Protein AF-A0A6I4T1X9-F1 (afdb_monomer_lite)

Organism: NCBI:txid1737568

Foldseek 3Di:
DPPDFAFAADDDDDPPPDQPDPDVQKKKKKKFWAFDPPDDPVLLVVLVVVQVPDPQFPDKTQTPDPGGIITIGIGNDPVRVVVVVCVSCVVPPRGTPDIDMDIDPHTPPDPDRFDWDWFDDDPGTDTDTPVQWFKWFDDPQWIWTDGPNDIGIGRHAVVVVCVSCVSPQWADQDNGMIGRLVQFPDWDDDPNWIWTQGPVRDIDTGDPVRPVVSVVSNVSVDDPPPPPPPDD

Secondary structure (DSSP, 8-state):
-----EE-PPSS-----------TT-EEEEEEEEE-TTS-HHHHHHHHHHHHT-TTEEEEEEEESS-SEEEEEEESSHHHHHHHHHHHHTTSTTTEEEEEEEEESS--S--S---EEEEEETTEEEEEEGGGEEEEEEETTEEEEEETTEEEEEES-HHHHHHHHGGGTEEEEETTEEEEGGGEEEEEEETTEEEEEETTS-EEEEPGGGHHHHHHHHHHH----TTS-S--

Structure (mmCIF, N/CA/C/O backbone):
data_AF-A0A6I4T1X9-F1
#
_entry.id   AF-A0A6I4T1X9-F1
#
loop_
_atom_site.group_PDB
_atom_site.id
_atom_site.type_symbol
_atom_site.label_atom_id
_atom_site.label_alt_id
_atom_site.label_comp_id
_atom_site.label_asym_id
_atom_site.label_entity_id
_atom_site.label_seq_id
_atom_site.pdbx_PDB_ins_code
_atom_site.Cartn_x
_atom_site.Cartn_y
_atom_site.Cartn_z
_atom_site.occupancy
_atom_site.B_iso_or_equiv
_atom_site.auth_seq_id
_atom_site.auth_comp_id
_atom_site.auth_asym_id
_atom_site.auth_atom_id
_atom_site.pdbx_PDB_model_num
ATOM 1 N N . MET A 1 1 ? -17.033 -17.805 4.301 1.00 27.56 1 MET A N 1
ATOM 2 C CA . MET A 1 1 ? -17.257 -16.356 4.126 1.00 27.56 1 MET A CA 1
ATOM 3 C C . MET A 1 1 ? -16.023 -15.672 4.671 1.00 27.56 1 MET A C 1
ATOM 5 O O . MET A 1 1 ? -15.672 -15.948 5.806 1.00 27.56 1 MET A O 1
ATOM 9 N N . LYS A 1 2 ? -15.272 -14.958 3.827 1.00 24.84 2 LYS A N 1
ATOM 10 C CA . LYS A 1 2 ? -14.092 -14.203 4.259 1.00 24.84 2 LYS A CA 1
ATOM 11 C C . LYS A 1 2 ? -14.610 -12.836 4.688 1.00 24.84 2 LYS A C 1
ATOM 13 O O . LYS A 1 2 ? -14.995 -12.061 3.818 1.00 24.84 2 LYS A O 1
ATOM 18 N N . ASP A 1 3 ? -14.704 -12.595 5.988 1.00 24.67 3 ASP A N 1
ATOM 19 C CA . ASP A 1 3 ? -15.132 -11.297 6.500 1.00 24.67 3 ASP A CA 1
ATOM 20 C C . ASP A 1 3 ? -14.017 -10.282 6.236 1.00 24.67 3 ASP A C 1
ATOM 22 O O . ASP A 1 3 ? -12.915 -10.363 6.776 1.00 24.67 3 ASP A O 1
ATOM 26 N N . THR A 1 4 ? -14.279 -9.372 5.301 1.00 24.22 4 THR A N 1
ATOM 27 C CA . THR A 1 4 ? -13.371 -8.295 4.910 1.00 24.22 4 THR A CA 1
ATOM 28 C C . THR A 1 4 ? -13.346 -7.239 6.014 1.00 24.22 4 THR A C 1
ATOM 30 O O . THR A 1 4 ? -14.344 -6.564 6.254 1.00 24.22 4 THR A O 1
ATOM 33 N N . ILE A 1 5 ? -12.202 -7.091 6.686 1.00 26.66 5 ILE A N 1
ATOM 34 C CA . ILE A 1 5 ? -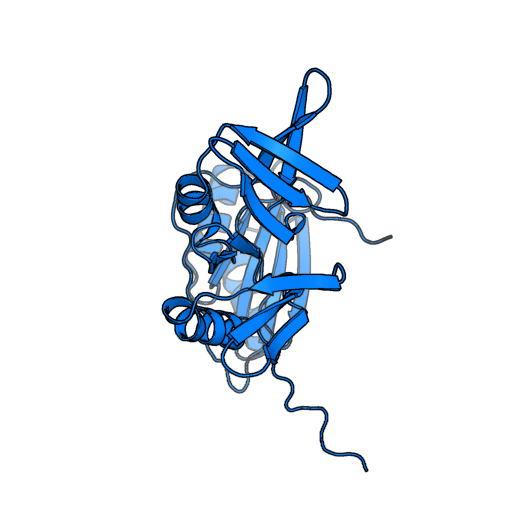11.956 -6.025 7.665 1.00 26.66 5 ILE A CA 1
ATOM 35 C C . ILE A 1 5 ? -11.864 -4.688 6.910 1.00 26.66 5 ILE A C 1
ATOM 37 O O . ILE A 1 5 ? -11.077 -4.548 5.972 1.00 26.66 5 ILE A O 1
ATOM 41 N N . ALA A 1 6 ? -12.689 -3.710 7.290 1.00 25.64 6 ALA A N 1
ATOM 42 C CA . ALA A 1 6 ? -12.633 -2.355 6.752 1.00 25.64 6 ALA A CA 1
ATOM 43 C C . ALA A 1 6 ? -11.602 -1.529 7.540 1.00 25.64 6 ALA A C 1
ATOM 45 O O . ALA A 1 6 ? -11.774 -1.246 8.725 1.00 25.64 6 ALA A O 1
ATOM 46 N N . ILE A 1 7 ? -10.513 -1.170 6.862 1.00 29.69 7 ILE A N 1
ATOM 47 C CA . ILE A 1 7 ? -9.428 -0.340 7.384 1.00 29.69 7 ILE A CA 1
ATOM 48 C C . ILE A 1 7 ? -9.821 1.133 7.180 1.00 29.69 7 ILE A C 1
ATOM 50 O O . ILE A 1 7 ? -10.061 1.536 6.041 1.00 29.69 7 ILE A O 1
ATOM 54 N N . ILE A 1 8 ? -9.910 1.936 8.248 1.00 29.36 8 ILE A N 1
ATOM 55 C CA . ILE A 1 8 ? -10.124 3.391 8.147 1.00 29.36 8 ILE A CA 1
ATOM 56 C C . ILE A 1 8 ? -8.844 4.089 8.601 1.00 29.36 8 ILE A C 1
ATOM 58 O O . ILE A 1 8 ? -8.363 3.863 9.702 1.00 29.36 8 ILE A O 1
ATOM 62 N N . GLY A 1 9 ? -8.277 4.931 7.736 1.00 27.55 9 GLY A N 1
ATOM 63 C CA . GLY A 1 9 ? -7.036 5.651 8.018 1.00 27.55 9 GLY A CA 1
ATOM 64 C C . GLY A 1 9 ? -7.119 6.529 9.274 1.00 27.55 9 GLY A C 1
ATOM 65 O O . GLY A 1 9 ? -8.068 7.294 9.442 1.00 27.55 9 GLY A O 1
ATOM 66 N N . SER A 1 10 ? -6.092 6.430 10.121 1.00 29.09 10 SER A N 1
ATOM 67 C CA . SER A 1 10 ? -5.841 7.329 11.252 1.00 29.09 10 SER A CA 1
ATOM 68 C C . SER A 1 10 ? -5.302 8.689 10.764 1.00 29.09 10 SER A C 1
ATOM 70 O O . SER A 1 10 ? -4.602 8.732 9.743 1.00 29.09 10 SER A O 1
ATOM 72 N N . PRO A 1 11 ? -5.601 9.813 11.443 1.00 32.19 11 PRO A N 1
ATOM 73 C CA . PRO A 1 11 ? -4.981 11.096 11.151 1.00 32.19 11 PRO A CA 1
ATOM 74 C C . PRO A 1 11 ? -3.563 11.168 11.744 1.00 32.19 11 PRO A C 1
ATOM 76 O O . PRO A 1 11 ? -3.308 10.668 12.831 1.00 32.19 11 PRO A O 1
ATOM 79 N N . ALA A 1 12 ? -2.687 11.891 11.040 1.00 30.19 12 ALA A N 1
ATOM 80 C CA . ALA A 1 12 ? -1.300 12.227 11.389 1.00 30.19 12 ALA A CA 1
ATOM 81 C C . ALA A 1 12 ? -0.231 11.146 11.108 1.00 30.19 12 ALA A C 1
ATOM 83 O O . ALA A 1 12 ? 0.171 10.371 11.962 1.00 30.19 12 ALA A O 1
ATOM 84 N N . GLY A 1 13 ? 0.257 11.177 9.862 1.00 34.75 13 GLY A N 1
ATOM 85 C CA . GLY A 1 13 ? 1.672 11.396 9.542 1.00 34.75 13 GLY A CA 1
ATOM 86 C C . GLY A 1 13 ? 2.731 10.620 10.321 1.00 34.75 13 GLY A C 1
ATOM 87 O O . GLY A 1 13 ? 3.316 11.167 11.240 1.00 34.75 13 GLY A O 1
ATOM 88 N N . GLU A 1 14 ? 3.049 9.419 9.848 1.00 29.50 14 GLU A N 1
ATOM 89 C CA . GLU A 1 14 ? 4.392 9.027 9.390 1.00 29.50 14 GLU A CA 1
ATOM 90 C C . GLU A 1 14 ? 4.284 7.604 8.833 1.00 29.50 14 GLU A C 1
ATOM 92 O O . GLU A 1 14 ? 4.091 6.628 9.556 1.00 29.50 14 GLU A O 1
ATOM 97 N N . ALA A 1 15 ? 4.350 7.476 7.506 1.00 33.50 15 ALA A N 1
ATOM 98 C CA . ALA A 1 15 ? 4.518 6.178 6.876 1.00 33.50 15 ALA A CA 1
ATOM 99 C C . ALA A 1 15 ? 5.964 5.735 7.121 1.00 33.50 15 ALA A C 1
ATOM 101 O O . ALA A 1 15 ? 6.860 6.051 6.343 1.00 33.50 15 ALA A O 1
ATOM 102 N N . ILE A 1 16 ? 6.205 5.024 8.223 1.00 33.75 16 ILE A N 1
ATOM 103 C CA . ILE A 1 16 ? 7.496 4.381 8.458 1.00 33.75 16 ILE A CA 1
ATOM 104 C C . ILE A 1 16 ? 7.606 3.226 7.454 1.00 33.75 16 ILE A C 1
ATOM 106 O O . ILE A 1 16 ? 7.017 2.152 7.604 1.00 33.75 16 ILE A O 1
ATOM 110 N N . SER A 1 17 ? 8.317 3.493 6.362 1.00 37.03 17 SER A N 1
ATOM 111 C CA . SER A 1 17 ? 8.703 2.542 5.322 1.00 37.03 17 SER A CA 1
ATOM 112 C C . SER A 1 17 ? 9.944 1.747 5.744 1.00 37.03 17 SER A C 1
ATOM 114 O O . SER A 1 17 ? 10.909 1.664 4.985 1.00 37.03 17 SER A O 1
ATOM 116 N N . ASP A 1 18 ? 9.957 1.219 6.967 1.00 35.03 18 ASP A N 1
ATOM 117 C CA . ASP A 1 18 ? 11.033 0.340 7.423 1.00 35.03 18 ASP A CA 1
ATOM 118 C C . ASP A 1 18 ? 10.685 -1.101 7.013 1.00 35.03 18 ASP A C 1
ATOM 120 O O . ASP A 1 18 ? 9.583 -1.573 7.331 1.00 35.03 18 ASP A O 1
ATOM 124 N N . PRO A 1 19 ? 11.536 -1.811 6.246 1.00 39.72 19 PRO A N 1
ATOM 125 C CA . PRO A 1 19 ? 11.410 -3.256 6.131 1.00 39.72 19 PRO A CA 1
ATOM 126 C C . PRO A 1 19 ? 11.575 -3.820 7.545 1.00 39.72 19 PRO A C 1
ATOM 128 O O . PRO A 1 19 ? 12.668 -3.775 8.098 1.00 39.72 19 PRO A O 1
ATOM 131 N N . GLY A 1 20 ? 10.471 -4.279 8.146 1.00 43.09 20 GLY A N 1
ATOM 132 C CA . GLY A 1 20 ? 10.456 -4.820 9.506 1.00 43.09 20 GLY A CA 1
ATOM 133 C C . GLY A 1 20 ? 11.598 -5.819 9.756 1.00 43.09 20 GLY A C 1
ATOM 134 O O . GLY A 1 20 ? 12.155 -6.377 8.808 1.00 43.09 20 GLY A O 1
ATOM 135 N N . PRO A 1 21 ? 11.972 -6.048 11.024 1.00 40.88 21 PRO A N 1
ATOM 136 C CA . PRO A 1 21 ? 13.226 -6.706 11.372 1.00 40.88 21 PRO A CA 1
ATOM 137 C C . PRO A 1 21 ? 13.394 -8.052 10.656 1.00 40.88 21 PRO A C 1
ATOM 139 O O . PRO A 1 21 ? 12.529 -8.925 10.744 1.00 40.88 21 PRO A O 1
ATOM 142 N N . SER A 1 22 ? 14.536 -8.230 9.983 1.00 40.62 22 SER A N 1
ATOM 143 C CA . SER A 1 22 ? 14.970 -9.511 9.417 1.00 40.62 22 SER A CA 1
ATOM 144 C C . SER A 1 22 ? 15.232 -10.502 10.550 1.00 40.62 22 SER A C 1
ATOM 146 O O . SER A 1 22 ? 16.345 -10.608 11.067 1.00 40.62 22 SER A O 1
ATOM 148 N N . LEU A 1 23 ? 14.191 -11.199 10.994 1.00 50.16 23 LEU A N 1
ATOM 149 C CA . LEU A 1 23 ? 14.297 -12.230 12.013 1.00 50.16 23 LEU A CA 1
ATOM 150 C C . LEU A 1 23 ? 14.578 -13.561 11.321 1.00 50.16 23 LEU A C 1
ATOM 152 O O . LEU A 1 23 ? 13.658 -14.220 10.853 1.00 50.16 23 LEU A O 1
ATOM 156 N N . GLU A 1 24 ? 15.843 -13.985 11.292 1.00 45.03 24 GLU A N 1
ATOM 157 C CA . GLU A 1 24 ? 16.244 -15.269 10.689 1.00 45.03 24 GLU A CA 1
ATOM 158 C C . GLU A 1 24 ? 15.532 -16.493 11.316 1.00 45.03 24 GLU A C 1
ATOM 160 O O . GLU A 1 24 ? 15.571 -17.579 10.742 1.00 45.03 24 GLU A O 1
ATOM 165 N N . GLN A 1 25 ? 14.881 -16.333 12.482 1.00 52.34 25 GLN A N 1
ATOM 166 C CA . GLN A 1 25 ? 14.116 -17.365 13.207 1.00 52.34 25 GLN A CA 1
ATOM 167 C C . GLN A 1 25 ? 12.948 -16.782 14.042 1.00 52.34 25 GLN A C 1
ATOM 169 O O . GLN A 1 25 ? 12.678 -17.257 15.145 1.00 52.34 25 GLN A O 1
ATOM 174 N N . GLY A 1 26 ? 12.302 -15.704 13.589 1.00 59.56 26 GLY A N 1
ATOM 175 C CA . GLY A 1 26 ? 11.158 -15.094 14.288 1.00 59.56 26 GLY A CA 1
ATOM 176 C C . GLY A 1 26 ? 9.833 -15.333 13.572 1.00 59.56 26 GLY A C 1
ATOM 177 O O . GLY A 1 26 ? 9.815 -15.678 12.398 1.00 59.56 26 GLY A O 1
ATOM 178 N N . ALA A 1 27 ? 8.724 -15.139 14.283 1.00 68.31 27 ALA A N 1
ATOM 179 C CA . ALA A 1 27 ? 7.383 -15.147 13.714 1.00 68.31 27 ALA A CA 1
ATOM 180 C C . ALA A 1 27 ? 6.862 -13.714 13.580 1.00 68.31 27 ALA A C 1
ATOM 182 O O . ALA A 1 27 ? 7.054 -12.886 14.479 1.00 68.31 27 ALA A O 1
ATOM 183 N N . PHE A 1 28 ? 6.152 -13.454 12.488 1.00 81.62 28 PHE A N 1
ATOM 184 C CA . PHE A 1 28 ? 5.327 -12.266 12.331 1.00 81.62 28 PHE A CA 1
ATOM 185 C C . PHE A 1 28 ? 3.916 -12.597 12.796 1.00 81.62 28 PHE A C 1
ATOM 187 O O . PHE A 1 28 ? 3.356 -13.637 12.452 1.00 81.62 28 PHE A O 1
ATOM 194 N N . ILE A 1 29 ? 3.340 -11.736 13.619 1.00 86.38 29 ILE A N 1
ATOM 195 C CA . ILE A 1 29 ? 2.027 -11.946 14.209 1.00 86.38 29 ILE A CA 1
ATOM 196 C C . ILE A 1 29 ? 1.113 -10.806 13.806 1.00 86.38 29 ILE A C 1
ATOM 198 O O . ILE A 1 29 ? 1.452 -9.639 13.971 1.00 86.38 29 ILE A O 1
ATOM 202 N N . ILE A 1 30 ? -0.072 -11.161 13.330 1.00 90.31 30 ILE A N 1
ATOM 203 C CA . ILE A 1 30 ? -1.181 -10.239 13.141 1.00 90.31 30 ILE A CA 1
ATOM 204 C C . ILE A 1 30 ? -2.055 -10.356 14.381 1.00 90.31 30 ILE A C 1
ATOM 206 O O . ILE A 1 30 ? -2.616 -11.423 14.642 1.00 90.31 30 ILE A O 1
ATOM 210 N N . LEU A 1 31 ? -2.152 -9.274 15.143 1.00 92.19 31 LEU A N 1
ATOM 211 C CA . LEU A 1 31 ? -2.989 -9.182 16.332 1.00 92.19 31 LEU A CA 1
ATOM 212 C C . LEU A 1 31 ? -4.137 -8.210 16.067 1.00 92.19 31 LEU A C 1
ATOM 214 O O . LEU A 1 31 ? -3.921 -7.017 15.872 1.00 92.19 31 LEU A O 1
ATOM 218 N N . CYS A 1 32 ? -5.359 -8.724 16.090 1.00 93.62 32 CYS A N 1
ATOM 219 C CA . CYS A 1 32 ? -6.585 -7.954 15.935 1.00 93.62 32 CYS A CA 1
ATOM 220 C C . CYS A 1 32 ? -7.276 -7.810 17.294 1.00 93.62 32 CYS A C 1
ATOM 222 O O . CYS A 1 32 ? -7.586 -8.808 17.945 1.00 93.62 32 CYS A O 1
ATOM 224 N N . LEU A 1 33 ? -7.556 -6.575 17.705 1.00 94.50 33 LEU A N 1
ATOM 225 C CA . LEU A 1 33 ? -8.168 -6.231 18.986 1.00 94.50 33 LEU A CA 1
ATOM 226 C C . LEU A 1 33 ? -9.489 -5.490 18.776 1.00 94.50 33 LEU A C 1
ATOM 228 O O . LEU A 1 33 ? -9.566 -4.534 18.003 1.00 94.50 33 LEU A O 1
ATOM 232 N N . GLY A 1 34 ? -10.528 -5.929 19.480 1.00 93.69 34 GLY A N 1
ATOM 233 C CA . GLY A 1 34 ? -11.788 -5.212 19.656 1.00 93.69 34 GLY A CA 1
ATOM 234 C C . GLY A 1 34 ? -11.929 -4.753 21.104 1.00 93.69 34 GLY A C 1
ATOM 235 O O . GLY A 1 34 ? -11.752 -5.556 22.029 1.00 93.69 34 GLY A O 1
ATOM 236 N N . PHE A 1 35 ? -12.250 -3.479 21.304 1.00 94.19 35 PHE A N 1
ATOM 237 C CA . PHE A 1 35 ? -12.378 -2.854 22.615 1.00 94.19 35 PHE A CA 1
ATOM 238 C C . PHE A 1 35 ? -13.837 -2.776 23.082 1.00 94.19 35 PHE A C 1
ATOM 240 O O . PHE A 1 35 ? -14.783 -2.733 22.292 1.00 94.19 35 PHE A O 1
ATOM 247 N N . ALA A 1 36 ? -14.029 -2.773 24.400 1.00 92.75 36 ALA A N 1
ATOM 248 C CA . ALA A 1 36 ? -15.333 -2.611 25.027 1.00 92.75 36 ALA A CA 1
ATOM 249 C C . ALA A 1 36 ? -15.948 -1.256 24.645 1.00 92.75 36 ALA A C 1
ATOM 251 O O . ALA A 1 36 ? -15.342 -0.208 24.862 1.00 92.75 36 ALA A O 1
ATOM 252 N N . LYS A 1 37 ? -17.173 -1.263 24.109 1.00 87.81 37 LYS A N 1
ATOM 253 C CA . LYS A 1 37 ? -17.876 -0.030 23.699 1.00 87.81 37 LYS A CA 1
ATOM 254 C C . LYS A 1 37 ? -18.270 0.857 24.880 1.00 87.81 37 LYS A C 1
ATOM 256 O O . LYS A 1 37 ? -18.445 2.058 24.717 1.00 87.81 37 LYS A O 1
ATOM 261 N N . ASP A 1 38 ? -18.457 0.241 26.037 1.00 90.50 38 ASP A N 1
ATOM 262 C CA . ASP A 1 38 ? -18.761 0.846 27.330 1.00 90.50 38 ASP A CA 1
ATOM 263 C C . ASP A 1 38 ? -17.508 1.045 28.201 1.00 90.50 38 ASP A C 1
ATOM 265 O O . ASP A 1 38 ? -17.620 1.495 29.341 1.00 90.50 38 ASP A O 1
ATOM 269 N N . GLY A 1 39 ? -16.319 0.728 27.675 1.00 87.75 39 GLY A N 1
ATOM 270 C CA . GLY A 1 39 ? -15.053 0.958 28.360 1.00 87.75 39 GLY A CA 1
ATOM 271 C C . GLY A 1 39 ? -14.718 2.445 28.482 1.00 87.75 39 GLY A C 1
ATOM 272 O O . GLY A 1 39 ? -15.126 3.268 27.661 1.00 87.75 39 GLY A O 1
ATOM 273 N N . ASP A 1 40 ? -13.940 2.791 29.509 1.00 92.62 40 ASP A N 1
ATOM 274 C CA . ASP A 1 40 ? -13.453 4.157 29.701 1.00 92.62 40 ASP A CA 1
ATOM 275 C C . ASP A 1 40 ? -12.565 4.596 28.513 1.00 92.62 40 ASP A C 1
ATOM 277 O O . ASP A 1 40 ? -11.535 3.960 28.254 1.00 92.62 40 ASP A O 1
ATOM 281 N N . PRO A 1 41 ? -12.911 5.686 27.795 1.00 90.44 41 PRO A N 1
ATOM 282 C CA . PRO A 1 41 ? -12.167 6.114 26.613 1.00 90.44 41 PRO A CA 1
ATOM 283 C C . PRO A 1 41 ? -10.702 6.461 26.886 1.00 90.44 41 PRO A C 1
ATOM 285 O O . PRO A 1 41 ? -9.858 6.239 26.018 1.00 90.44 41 PRO A O 1
ATOM 288 N N . GLN A 1 42 ? -10.381 6.992 28.073 1.00 91.06 42 GLN A N 1
ATOM 289 C CA . GLN A 1 42 ? -8.997 7.327 28.429 1.00 91.06 42 GLN A CA 1
ATOM 290 C C . GLN A 1 42 ? -8.157 6.063 28.599 1.00 91.06 42 GLN A C 1
ATOM 292 O O . GLN A 1 42 ? -7.047 5.988 28.077 1.00 91.06 42 GLN A O 1
ATOM 297 N N . SER A 1 43 ? -8.709 5.048 29.256 1.00 92.25 43 SER A N 1
ATOM 298 C CA . SER A 1 43 ? -8.050 3.759 29.444 1.00 92.25 43 SER A CA 1
ATOM 299 C C . SER A 1 43 ? -7.878 2.999 28.124 1.00 92.25 43 SER A C 1
ATOM 301 O O . SER A 1 43 ? -6.821 2.415 27.892 1.00 92.25 43 SER A O 1
ATOM 303 N N . ILE A 1 44 ? -8.866 3.049 27.219 1.00 92.94 44 ILE A N 1
ATOM 304 C CA . ILE A 1 44 ? -8.738 2.476 25.865 1.00 92.94 44 ILE A CA 1
ATOM 305 C C . ILE A 1 44 ? -7.634 3.196 25.083 1.00 92.94 44 ILE A C 1
ATOM 307 O O . ILE A 1 44 ? -6.805 2.543 24.454 1.00 92.94 44 ILE A O 1
ATOM 311 N N . ALA A 1 45 ? -7.596 4.531 25.129 1.00 89.31 45 ALA A N 1
ATOM 312 C CA . ALA A 1 45 ? -6.556 5.307 24.459 1.00 89.31 45 ALA A CA 1
ATOM 313 C C . ALA A 1 45 ? -5.157 5.003 25.022 1.00 89.31 45 ALA A C 1
ATOM 315 O O . ALA A 1 45 ? -4.227 4.812 24.243 1.00 89.31 45 ALA A O 1
ATOM 316 N N . ALA A 1 46 ? -5.015 4.898 26.347 1.00 92.31 46 ALA A N 1
ATOM 317 C CA . ALA A 1 46 ? -3.756 4.536 27.000 1.00 92.31 46 ALA A CA 1
ATOM 318 C C . ALA A 1 46 ? -3.273 3.140 26.578 1.00 92.31 46 ALA A C 1
ATOM 320 O O . ALA A 1 46 ? -2.130 2.988 26.158 1.00 92.31 46 ALA A O 1
ATOM 321 N N . LEU A 1 47 ? -4.165 2.145 26.584 1.00 94.50 47 LEU A N 1
ATOM 322 C CA . LEU A 1 47 ? -3.860 0.790 26.126 1.00 94.50 47 LEU A CA 1
ATOM 323 C C . LEU A 1 47 ? -3.435 0.757 24.650 1.00 94.50 47 LEU A C 1
ATOM 325 O O . LEU A 1 47 ? -2.458 0.096 24.302 1.00 94.50 47 LEU A O 1
ATOM 329 N N . LYS A 1 48 ? -4.143 1.479 23.772 1.00 91.81 48 LYS A N 1
ATOM 330 C CA . LYS A 1 48 ? -3.755 1.610 22.359 1.00 91.81 48 LYS A CA 1
ATOM 331 C C . LYS A 1 48 ? -2.348 2.197 22.223 1.00 91.81 48 LYS A C 1
ATOM 333 O O . LYS A 1 48 ? -1.550 1.656 21.467 1.00 91.81 48 LYS A O 1
ATOM 338 N N . GLN A 1 49 ? -2.043 3.263 22.963 1.00 88.50 49 GLN A N 1
ATOM 339 C CA . GLN A 1 49 ? -0.716 3.885 22.949 1.00 88.50 49 GLN A CA 1
ATOM 340 C C . GLN A 1 49 ? 0.372 2.926 23.447 1.00 88.50 49 GLN A C 1
ATOM 342 O O . GLN A 1 49 ? 1.392 2.803 22.782 1.00 88.50 49 GLN A O 1
ATOM 347 N N . GLU A 1 50 ? 0.139 2.159 24.519 1.00 92.56 50 GLU A N 1
ATOM 348 C CA . GLU A 1 50 ? 1.109 1.152 24.988 1.00 92.56 50 GLU A CA 1
ATOM 349 C C . GLU A 1 50 ? 1.450 0.097 23.923 1.00 92.56 50 GLU A C 1
ATOM 351 O O . GLU A 1 50 ? 2.602 -0.329 23.818 1.00 92.56 50 GLU A O 1
ATOM 356 N N . PHE A 1 51 ? 0.472 -0.320 23.110 1.00 92.44 51 PHE A N 1
ATOM 357 C CA . PHE A 1 51 ? 0.739 -1.184 21.960 1.00 92.44 51 PHE A CA 1
ATOM 358 C C . PHE A 1 51 ? 1.557 -0.467 20.885 1.00 92.44 51 PHE A C 1
ATOM 360 O O . PHE A 1 51 ? 2.546 -1.024 20.414 1.00 92.44 51 PHE A O 1
ATOM 367 N N . CYS A 1 52 ? 1.157 0.744 20.497 1.00 81.50 52 CYS A N 1
ATOM 368 C CA . CYS A 1 52 ? 1.807 1.502 19.426 1.00 81.50 52 CYS A CA 1
ATOM 369 C C . CYS A 1 52 ? 3.249 1.914 19.762 1.00 81.50 52 CYS A C 1
ATOM 371 O O . CYS A 1 52 ? 4.088 1.946 18.868 1.00 81.50 52 CYS A O 1
ATOM 373 N N . ASP A 1 53 ? 3.545 2.178 21.035 1.00 82.12 53 ASP A N 1
ATOM 374 C CA . ASP A 1 53 ? 4.884 2.537 21.516 1.00 82.12 53 ASP A CA 1
ATOM 375 C C . ASP A 1 53 ? 5.803 1.316 21.673 1.00 82.12 53 ASP A C 1
ATOM 377 O O . ASP A 1 53 ? 7.000 1.447 21.949 1.00 82.12 53 ASP A O 1
ATOM 381 N N . CYS A 1 54 ? 5.266 0.101 21.529 1.00 80.25 54 CYS A N 1
ATOM 382 C CA . CYS A 1 54 ? 6.045 -1.106 21.719 1.00 80.25 54 CYS A CA 1
ATOM 383 C C . CYS A 1 54 ? 6.981 -1.364 20.525 1.00 80.25 54 CYS A C 1
ATOM 385 O O . CYS A 1 54 ? 6.497 -1.566 19.416 1.00 80.25 54 CYS A O 1
ATOM 387 N N . PRO A 1 55 ? 8.302 -1.538 20.734 1.00 74.94 55 PRO A N 1
ATOM 388 C CA . PRO A 1 55 ? 9.246 -1.822 19.645 1.00 74.94 55 PRO A CA 1
ATOM 389 C C . PRO A 1 55 ? 9.010 -3.147 18.905 1.00 74.94 55 PRO A C 1
ATOM 391 O O . PRO A 1 55 ? 9.578 -3.367 17.839 1.00 74.94 55 PRO A O 1
ATOM 394 N N . LEU A 1 56 ? 8.224 -4.062 19.486 1.00 80.69 56 LEU A N 1
ATOM 395 C CA . LEU A 1 56 ? 7.822 -5.298 18.812 1.00 80.69 56 LEU A CA 1
ATOM 396 C C . LEU A 1 56 ? 6.721 -5.046 17.779 1.00 80.69 56 LEU A C 1
ATOM 398 O O . LEU A 1 56 ? 6.566 -5.845 16.860 1.00 80.69 56 LEU A O 1
ATOM 402 N N . VAL A 1 57 ? 5.967 -3.957 17.923 1.00 85.12 57 VAL A N 1
ATOM 403 C CA . VAL A 1 57 ? 4.951 -3.518 16.971 1.00 85.12 57 VAL A CA 1
ATOM 404 C C . VAL A 1 57 ? 5.635 -2.638 15.936 1.00 85.12 57 VAL A C 1
ATOM 406 O O . VAL A 1 57 ? 6.086 -1.538 16.233 1.00 85.12 57 VAL A O 1
ATOM 409 N N . PHE A 1 58 ? 5.715 -3.124 14.704 1.00 73.00 58 PHE A N 1
ATOM 410 C CA . PHE A 1 58 ? 6.343 -2.379 13.608 1.00 73.00 58 PHE A CA 1
ATOM 411 C C . PHE A 1 58 ? 5.315 -1.810 12.623 1.00 73.00 58 PHE A C 1
ATOM 413 O O . PHE A 1 58 ? 5.660 -1.019 11.745 1.00 73.00 58 PHE A O 1
ATOM 420 N N . ARG A 1 59 ? 4.038 -2.191 12.760 1.00 75.06 59 ARG A N 1
ATOM 421 C CA . ARG A 1 59 ? 2.920 -1.585 12.033 1.00 75.06 59 ARG A CA 1
ATOM 422 C C . ARG A 1 59 ? 1.632 -1.715 12.830 1.00 75.06 59 ARG A C 1
ATOM 424 O O . ARG A 1 59 ? 1.418 -2.714 13.510 1.00 75.06 59 ARG A O 1
ATOM 431 N N . TYR A 1 60 ? 0.748 -0.736 12.699 1.00 85.56 60 TYR A N 1
ATOM 432 C CA . TYR A 1 60 ? -0.602 -0.821 13.233 1.00 85.56 60 TYR A CA 1
ATOM 433 C C . TYR A 1 60 ? -1.583 -0.029 12.379 1.00 85.56 60 TYR A C 1
ATOM 435 O O . TYR A 1 60 ? -1.194 0.867 11.627 1.00 85.56 60 TYR A O 1
ATOM 443 N N . VAL A 1 61 ? -2.863 -0.356 12.505 1.00 80.06 61 VAL A N 1
ATOM 444 C CA . VAL A 1 61 ? -3.942 0.414 11.904 1.00 80.06 61 VAL A CA 1
ATOM 445 C C . VAL A 1 61 ? -5.186 0.384 12.779 1.00 80.06 61 VAL A C 1
ATOM 447 O O . VAL A 1 61 ? -5.545 -0.652 13.340 1.00 80.06 61 VAL A O 1
ATOM 450 N N . GLU A 1 62 ? -5.851 1.531 12.897 1.00 82.06 62 GLU A N 1
ATOM 451 C CA . GLU A 1 62 ? -7.180 1.588 13.493 1.00 82.06 62 GLU A CA 1
ATOM 452 C C . GLU A 1 62 ? -8.210 1.108 12.468 1.00 82.06 62 GLU A C 1
ATOM 454 O O . GLU A 1 62 ? -8.179 1.472 11.291 1.00 82.06 62 GLU A O 1
ATOM 459 N N . ALA A 1 63 ? -9.109 0.234 12.897 1.00 74.88 63 ALA A N 1
ATOM 460 C CA . ALA A 1 63 ? -10.114 -0.355 12.028 1.00 74.88 63 ALA A CA 1
ATOM 461 C C . ALA A 1 63 ? -11.507 0.104 12.451 1.00 74.88 63 ALA A C 1
ATOM 463 O O . ALA A 1 63 ? -11.756 0.431 13.610 1.00 74.88 63 ALA A O 1
ATOM 464 N N . SER A 1 64 ? -12.433 0.118 11.495 1.00 67.25 64 SER A N 1
ATOM 465 C CA . SER A 1 64 ? -13.854 0.246 11.803 1.00 67.25 64 SER A CA 1
ATOM 466 C C . SER A 1 64 ? -14.529 -1.087 11.529 1.00 67.25 64 SER A C 1
ATOM 468 O O . SER A 1 64 ? -14.540 -1.555 10.388 1.00 67.25 64 SER A O 1
ATOM 470 N N . GLY A 1 65 ? -15.113 -1.711 12.545 1.00 76.12 65 GLY A N 1
ATOM 471 C CA . GLY A 1 65 ? -15.852 -2.954 12.355 1.00 76.12 65 GLY A CA 1
ATOM 472 C C . GLY A 1 65 ? -15.782 -3.865 13.568 1.00 76.12 65 GLY A C 1
ATOM 473 O O . GLY A 1 65 ? -15.989 -3.427 14.692 1.00 76.12 65 GLY A O 1
ATOM 474 N N . ALA A 1 66 ? -15.539 -5.154 13.323 1.00 78.00 66 ALA A N 1
ATOM 475 C CA . ALA A 1 66 ? -15.440 -6.162 14.380 1.00 78.00 66 ALA A CA 1
ATOM 476 C C . ALA A 1 66 ? -14.167 -6.031 15.238 1.00 78.00 66 ALA A C 1
ATOM 478 O O . ALA A 1 66 ? -14.097 -6.629 16.309 1.00 78.00 66 ALA A O 1
ATOM 479 N N . PHE A 1 67 ? -13.182 -5.281 14.747 1.00 88.69 67 PHE A N 1
ATOM 480 C CA . PHE A 1 67 ? -11.950 -4.935 15.438 1.00 88.69 67 PHE A CA 1
ATOM 481 C C . PHE A 1 67 ? -11.733 -3.435 15.317 1.00 88.69 67 PHE A C 1
ATOM 483 O O . PHE A 1 67 ? -12.108 -2.835 14.308 1.00 88.69 67 PHE A O 1
ATOM 490 N N . ASP A 1 68 ? -11.103 -2.873 16.336 1.00 86.81 68 ASP A N 1
ATOM 491 C CA . ASP A 1 68 ? -10.813 -1.450 16.468 1.00 86.81 68 ASP A CA 1
ATOM 492 C C . ASP A 1 68 ? -9.323 -1.152 16.246 1.00 86.81 68 ASP A C 1
ATOM 494 O O . ASP A 1 68 ? -8.966 -0.035 15.876 1.00 86.81 68 ASP A O 1
ATOM 498 N N . LEU A 1 69 ? -8.443 -2.136 16.465 1.00 88.81 69 LEU A N 1
ATOM 499 C CA . LEU A 1 69 ? -7.000 -2.018 16.258 1.00 88.81 69 LEU A CA 1
ATOM 500 C C . LEU A 1 69 ? -6.435 -3.318 15.679 1.00 88.81 69 LEU A C 1
ATOM 502 O O . LEU A 1 69 ? -6.728 -4.404 16.174 1.00 88.81 69 LEU A O 1
ATOM 506 N N . VAL A 1 70 ? -5.608 -3.204 14.646 1.00 88.69 70 VAL A N 1
ATOM 507 C CA . VAL A 1 70 ? -4.868 -4.320 14.047 1.00 88.69 70 VAL A CA 1
ATOM 508 C C . VAL A 1 70 ? -3.382 -3.990 14.096 1.00 88.69 70 VAL A C 1
ATOM 510 O O . VAL A 1 70 ? -2.981 -2.892 13.724 1.00 88.69 70 VAL A O 1
ATOM 513 N N . LEU A 1 71 ? -2.573 -4.931 14.569 1.00 87.38 71 LEU A N 1
ATOM 514 C CA . LEU A 1 71 ? -1.148 -4.775 14.848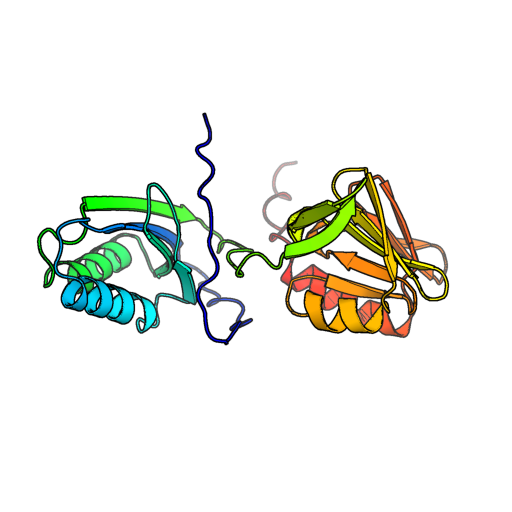 1.00 87.38 71 LEU A CA 1
ATOM 515 C C . LEU A 1 71 ? -0.359 -5.832 14.074 1.00 87.38 71 LEU A C 1
ATOM 517 O O . LEU A 1 71 ? -0.751 -6.999 14.059 1.00 87.38 71 LEU A O 1
ATOM 521 N N . GLU A 1 72 ? 0.779 -5.446 13.504 1.00 85.75 72 GLU A N 1
ATOM 522 C CA . GLU A 1 72 ? 1.830 -6.385 13.121 1.00 85.75 72 GLU A CA 1
ATOM 523 C C . GLU A 1 72 ? 2.934 -6.377 14.168 1.00 85.75 72 GLU A C 1
ATOM 525 O O . GLU A 1 72 ? 3.552 -5.346 14.452 1.00 85.75 72 GLU A O 1
ATOM 530 N N . VAL A 1 73 ? 3.175 -7.556 14.728 1.00 84.50 73 VAL A N 1
ATOM 531 C CA . VAL A 1 73 ? 4.081 -7.771 15.846 1.00 84.50 73 VAL A CA 1
ATOM 532 C C . VAL A 1 73 ? 5.168 -8.748 15.432 1.00 84.50 73 VAL A C 1
ATOM 534 O O . VAL A 1 73 ? 4.897 -9.806 14.873 1.00 84.50 73 VAL A O 1
ATOM 537 N N . ALA A 1 74 ? 6.410 -8.410 15.732 1.00 80.75 74 ALA A N 1
ATOM 538 C CA . ALA A 1 74 ? 7.556 -9.287 15.597 1.00 80.75 74 ALA A CA 1
ATOM 539 C C . ALA A 1 74 ? 7.807 -10.005 16.931 1.00 80.75 74 ALA A C 1
ATOM 541 O O . ALA A 1 74 ? 7.930 -9.363 17.975 1.00 80.75 74 ALA A O 1
ATOM 542 N N . ALA A 1 75 ? 7.916 -11.335 16.923 1.00 75.81 75 ALA A N 1
ATOM 543 C CA . ALA A 1 75 ? 8.301 -12.086 18.117 1.00 75.81 75 ALA A CA 1
ATOM 544 C C . ALA A 1 75 ? 9.262 -13.230 17.798 1.00 75.81 75 ALA A C 1
ATOM 546 O O . ALA A 1 75 ? 9.207 -13.850 16.742 1.00 75.81 75 ALA A O 1
ATOM 547 N N . ILE A 1 76 ? 10.120 -13.562 18.761 1.00 68.75 76 ILE A N 1
ATOM 548 C CA . ILE A 1 76 ? 11.100 -14.651 18.618 1.00 68.75 76 ILE A CA 1
ATOM 549 C C . ILE A 1 76 ? 10.392 -16.020 18.618 1.00 68.75 76 ILE A C 1
ATOM 551 O O . ILE A 1 76 ? 10.883 -16.984 18.050 1.00 68.75 76 ILE A O 1
ATOM 555 N N . ASN A 1 77 ? 9.239 -16.124 19.285 1.00 70.56 77 ASN A N 1
ATOM 556 C CA . ASN A 1 77 ? 8.361 -17.298 19.289 1.00 70.56 77 ASN A CA 1
ATOM 557 C C . ASN A 1 77 ? 7.002 -16.969 19.934 1.00 70.56 77 ASN A C 1
ATOM 559 O O . ASN A 1 77 ? 6.845 -15.939 20.599 1.00 70.56 77 ASN A O 1
ATOM 563 N N . ALA A 1 78 ? 6.047 -17.897 19.825 1.00 71.88 78 ALA A N 1
ATOM 564 C CA . ALA A 1 78 ? 4.717 -17.770 20.422 1.00 71.88 78 ALA A CA 1
ATOM 565 C C . ALA A 1 78 ? 4.745 -17.482 21.938 1.00 71.88 78 ALA A C 1
ATOM 567 O O . ALA A 1 78 ? 3.983 -16.650 22.419 1.00 71.88 78 ALA A O 1
ATOM 568 N N . SER A 1 79 ? 5.649 -18.099 22.705 1.00 71.25 79 SER A N 1
ATOM 569 C CA . SER A 1 79 ? 5.740 -17.869 24.156 1.00 71.25 79 SER A CA 1
ATOM 570 C C . SER A 1 79 ? 6.176 -16.443 24.496 1.00 71.25 79 SER A C 1
ATOM 572 O O . SER A 1 79 ? 5.646 -15.842 25.430 1.00 71.25 79 SER A O 1
ATOM 574 N N . SER A 1 80 ? 7.134 -15.886 23.749 1.00 76.44 80 SER A N 1
ATOM 575 C CA . SER A 1 80 ? 7.561 -14.491 23.903 1.00 76.44 80 SER A CA 1
ATOM 576 C C . SER A 1 80 ? 6.442 -13.515 23.537 1.00 76.44 80 SER A C 1
ATOM 578 O O . SER A 1 80 ? 6.204 -12.573 24.290 1.00 76.44 80 SER A O 1
ATOM 580 N N . TYR A 1 81 ? 5.691 -13.812 22.472 1.00 83.94 81 TYR A N 1
ATOM 581 C CA . TYR A 1 81 ? 4.502 -13.067 22.070 1.00 83.94 81 TYR A CA 1
ATOM 582 C C . TYR A 1 81 ? 3.422 -13.069 23.163 1.00 83.94 81 TYR A C 1
ATOM 584 O O . TYR A 1 81 ? 3.023 -12.005 23.626 1.00 83.94 81 TYR A O 1
ATOM 592 N N . TYR A 1 82 ? 2.995 -14.238 23.653 1.00 84.31 82 TYR A N 1
ATOM 593 C CA . TYR A 1 82 ? 1.937 -14.304 24.668 1.00 84.31 82 TYR A CA 1
ATOM 594 C C . TYR A 1 82 ? 2.353 -13.650 25.988 1.00 84.31 82 TYR A C 1
ATOM 596 O O . TYR A 1 82 ? 1.540 -12.997 26.640 1.00 84.31 82 TYR A O 1
ATOM 604 N N . ARG A 1 83 ? 3.623 -13.783 26.393 1.00 83.00 83 ARG A N 1
ATOM 605 C CA . ARG A 1 83 ? 4.141 -13.085 27.580 1.00 83.00 83 ARG A CA 1
ATOM 606 C C . ARG A 1 83 ? 4.070 -11.571 27.426 1.00 83.00 83 ARG A C 1
ATOM 608 O O . ARG A 1 83 ? 3.694 -10.895 28.379 1.00 83.00 83 ARG A O 1
ATOM 615 N N . TRP A 1 84 ? 4.433 -11.064 26.253 1.00 90.31 84 TRP A N 1
ATOM 616 C CA . TRP A 1 84 ? 4.342 -9.649 25.924 1.00 90.31 84 TRP A CA 1
ATOM 617 C C . TRP A 1 84 ? 2.887 -9.168 25.904 1.00 90.31 84 TRP A C 1
ATOM 619 O O . TRP A 1 84 ? 2.551 -8.234 26.631 1.00 90.31 84 TRP A O 1
ATOM 629 N N . LEU A 1 85 ? 2.007 -9.859 25.176 1.00 91.69 85 LEU A N 1
ATOM 630 C CA . LEU A 1 85 ? 0.590 -9.511 25.079 1.00 91.69 85 LEU A CA 1
ATOM 631 C C . LEU A 1 85 ? -0.050 -9.436 26.468 1.00 91.69 85 LEU A C 1
ATOM 633 O O . LEU A 1 85 ? -0.739 -8.475 26.799 1.00 91.69 85 LEU A O 1
ATOM 637 N N . LEU A 1 86 ? 0.226 -10.420 27.325 1.00 89.50 86 LEU A N 1
ATOM 638 C CA . LEU A 1 86 ? -0.263 -10.415 28.701 1.00 89.50 86 LEU A CA 1
ATOM 639 C C . LEU A 1 86 ? 0.336 -9.280 29.538 1.00 89.50 86 LEU A C 1
ATOM 641 O O . LEU A 1 86 ? -0.331 -8.806 30.451 1.00 89.50 86 LEU A O 1
ATOM 645 N N . SER A 1 87 ? 1.569 -8.845 29.273 1.00 89.94 87 SER A N 1
ATOM 646 C CA . SER A 1 87 ? 2.174 -7.733 30.017 1.00 89.94 87 SER A CA 1
ATOM 647 C C . SER A 1 87 ? 1.486 -6.397 29.741 1.00 89.94 87 SER A C 1
ATOM 649 O O . SER A 1 87 ? 1.319 -5.624 30.679 1.00 89.94 87 SER A O 1
ATOM 651 N N . ILE A 1 88 ? 1.018 -6.186 28.506 1.00 92.31 88 ILE A N 1
ATOM 652 C CA . ILE A 1 88 ? 0.287 -4.977 28.102 1.00 92.31 88 ILE A CA 1
ATOM 653 C C . ILE A 1 88 ? -1.188 -5.059 28.501 1.00 92.31 88 ILE A C 1
ATOM 655 O O . ILE A 1 88 ? -1.762 -4.082 28.954 1.00 92.31 88 ILE A O 1
ATOM 659 N N . THR A 1 89 ? -1.835 -6.217 28.353 1.00 92.88 89 THR A N 1
ATOM 660 C CA . THR A 1 89 ? -3.299 -6.312 28.527 1.00 92.88 89 THR A CA 1
ATOM 661 C C . THR A 1 89 ? -3.747 -6.512 29.973 1.00 92.88 89 THR A C 1
ATOM 663 O O . THR A 1 89 ? -4.851 -6.108 30.335 1.00 92.88 89 THR A O 1
ATOM 666 N N . ARG A 1 90 ? -2.908 -7.101 30.837 1.00 91.94 90 ARG A N 1
ATOM 667 C CA . ARG A 1 90 ? -3.256 -7.368 32.248 1.00 91.94 90 ARG A CA 1
ATOM 668 C C . ARG A 1 90 ? -3.663 -6.134 33.065 1.00 91.94 90 ARG A C 1
ATOM 670 O O . ARG A 1 90 ? -4.586 -6.284 33.864 1.00 91.94 90 ARG A O 1
ATOM 677 N N . PRO A 1 91 ? -3.021 -4.958 32.926 1.00 93.31 91 PRO A N 1
ATOM 678 C CA . PRO A 1 91 ? -3.435 -3.743 33.632 1.00 93.31 91 PRO A CA 1
ATOM 679 C C . PRO A 1 91 ? -4.829 -3.231 33.241 1.00 93.31 91 PRO A C 1
ATOM 681 O O . PRO A 1 91 ? -5.406 -2.439 33.980 1.00 93.31 91 PRO A O 1
ATOM 684 N N . TYR A 1 92 ? -5.385 -3.708 32.123 1.00 92.19 92 TYR A N 1
ATOM 685 C CA . TYR A 1 92 ? -6.617 -3.208 31.514 1.00 92.19 92 TYR A CA 1
ATOM 686 C C . TYR A 1 92 ? -7.712 -4.291 31.438 1.00 92.19 92 TYR A C 1
ATOM 688 O O . TYR A 1 92 ? -8.168 -4.656 30.347 1.00 92.19 92 TYR A O 1
ATOM 696 N N . PRO A 1 93 ? -8.151 -4.852 32.581 1.00 89.69 93 PRO A N 1
ATOM 697 C CA . PRO A 1 93 ? -9.127 -5.933 32.589 1.00 89.69 93 PRO A CA 1
ATOM 698 C C . PRO A 1 93 ? -10.463 -5.476 31.994 1.00 89.69 93 PRO A C 1
ATOM 700 O O . PRO A 1 93 ? -10.989 -4.422 32.339 1.00 89.69 93 PRO A O 1
ATOM 703 N N . GLY A 1 94 ? -11.030 -6.297 31.109 1.00 89.75 94 GLY A N 1
ATOM 704 C CA . GLY A 1 94 ? -12.345 -6.054 30.512 1.00 89.75 94 GLY A CA 1
ATOM 705 C C . GLY A 1 94 ? -12.377 -5.011 29.393 1.00 89.75 94 GLY A C 1
ATOM 706 O O . GLY A 1 94 ? -13.433 -4.832 28.797 1.00 89.75 94 GLY A O 1
ATOM 707 N N . LEU A 1 95 ? -11.254 -4.359 29.060 1.00 93.31 95 LEU A N 1
ATOM 708 C CA . LEU A 1 95 ? -11.221 -3.400 27.950 1.00 93.31 95 LEU A CA 1
ATOM 709 C C . LEU A 1 95 ? -11.098 -4.063 26.581 1.00 93.31 95 LEU A C 1
ATOM 711 O O . LEU A 1 95 ? -11.578 -3.496 25.609 1.00 93.31 95 LEU A O 1
ATOM 715 N N . ILE A 1 96 ? -10.485 -5.244 26.489 1.00 93.62 96 ILE A N 1
ATOM 716 C CA . ILE A 1 96 ? -10.427 -6.033 25.253 1.00 93.62 96 ILE A CA 1
ATOM 717 C C . ILE A 1 96 ? -11.537 -7.077 25.312 1.00 93.62 96 ILE A C 1
ATOM 719 O O . ILE A 1 96 ? -11.508 -7.980 26.147 1.00 93.62 96 ILE A O 1
ATOM 723 N N . VAL A 1 97 ? -12.515 -6.949 24.421 1.00 93.75 97 VAL A N 1
ATOM 724 C CA . VAL A 1 97 ? -13.658 -7.873 24.309 1.00 93.75 97 VAL A CA 1
ATOM 725 C C . VAL A 1 97 ? -13.479 -8.877 23.179 1.00 93.75 97 VAL A C 1
ATOM 727 O O . VAL A 1 97 ? -14.182 -9.886 23.131 1.00 93.75 97 VAL A O 1
ATOM 730 N N . LYS A 1 98 ? -12.542 -8.606 22.266 1.00 92.62 98 LYS A N 1
ATOM 731 C CA . LYS A 1 98 ? -12.201 -9.492 21.162 1.00 92.62 98 LYS A CA 1
ATOM 732 C C . LYS A 1 98 ? -10.700 -9.457 20.903 1.00 92.62 98 LYS A C 1
ATOM 734 O O . LYS A 1 98 ? -10.127 -8.382 20.777 1.00 92.62 98 LYS A O 1
ATOM 739 N N . GLU A 1 99 ? -10.090 -10.627 20.800 1.00 93.50 99 GLU A N 1
ATOM 740 C CA . GLU A 1 99 ? -8.684 -10.800 20.443 1.00 93.50 99 GLU A CA 1
ATOM 741 C C . GLU A 1 99 ? -8.586 -11.964 19.460 1.00 93.50 99 GLU A C 1
ATOM 743 O O . GLU A 1 99 ? -9.109 -13.047 19.723 1.00 93.50 99 GLU A O 1
ATOM 748 N N . GLU A 1 100 ? -7.979 -11.716 18.304 1.00 91.44 100 GLU A N 1
ATOM 749 C CA . GLU A 1 100 ? -7.647 -12.757 17.339 1.00 91.44 100 GLU A CA 1
ATOM 750 C C . GLU A 1 100 ? -6.192 -12.604 16.904 1.00 91.44 100 GLU A C 1
ATOM 752 O O . GLU A 1 100 ? -5.746 -11.517 16.532 1.00 91.44 100 GLU A O 1
ATOM 757 N N . THR A 1 101 ? -5.475 -13.724 16.925 1.00 90.19 101 THR A N 1
ATOM 758 C CA . THR A 1 101 ? -4.048 -13.792 16.629 1.00 90.19 101 THR A CA 1
ATOM 759 C C . THR A 1 101 ? -3.800 -14.736 15.460 1.00 90.19 101 THR A C 1
ATOM 761 O O . THR A 1 101 ? -4.233 -15.889 15.479 1.00 90.19 101 THR A O 1
ATOM 764 N N . SER A 1 102 ? -3.064 -14.274 14.450 1.00 85.19 102 SER A N 1
ATOM 765 C CA . SER A 1 102 ? -2.575 -15.103 13.342 1.00 85.19 102 SER A CA 1
ATOM 766 C C . SER A 1 102 ? -1.055 -15.038 13.257 1.00 85.19 102 SER A C 1
ATOM 768 O O . SER A 1 102 ? -0.484 -13.954 13.270 1.00 85.19 102 SER A O 1
ATOM 770 N N . PHE A 1 103 ? -0.405 -16.195 13.144 1.00 79.00 103 PHE A N 1
ATOM 771 C CA . PHE A 1 103 ? 1.043 -16.302 12.959 1.00 79.00 103 PHE A CA 1
ATOM 772 C C . PHE A 1 103 ? 1.363 -16.476 11.474 1.00 79.00 103 PHE A C 1
ATOM 774 O O . PHE A 1 103 ? 0.677 -17.220 10.772 1.00 79.00 103 PHE A O 1
ATOM 781 N N . SER A 1 104 ? 2.404 -15.796 11.016 1.00 72.56 104 SER A N 1
ATOM 782 C CA . SER A 1 104 ? 2.896 -15.807 9.646 1.00 72.56 104 SER A CA 1
ATOM 783 C C . SER A 1 104 ? 4.421 -15.893 9.648 1.00 72.56 104 SER A C 1
ATOM 785 O O . SER A 1 104 ? 5.088 -15.321 10.514 1.00 72.56 104 SER A O 1
ATOM 787 N N . ASP A 1 105 ? 4.969 -16.592 8.657 1.00 62.31 105 ASP A N 1
ATOM 788 C CA . ASP A 1 105 ? 6.417 -16.676 8.433 1.00 62.31 105 ASP A CA 1
ATOM 789 C C . ASP A 1 105 ? 6.965 -15.406 7.749 1.00 62.31 105 ASP A C 1
ATOM 791 O O . ASP A 1 105 ? 8.166 -15.151 7.767 1.00 62.31 105 ASP A O 1
ATOM 795 N N . GLU A 1 106 ? 6.083 -14.571 7.186 1.00 58.22 106 GLU A N 1
ATOM 796 C CA . GLU A 1 106 ? 6.417 -13.281 6.569 1.00 58.22 106 GLU A CA 1
ATOM 797 C C . GLU A 1 106 ? 5.536 -12.142 7.124 1.00 58.22 106 GLU A C 1
ATOM 799 O O . GLU A 1 106 ? 4.374 -12.389 7.471 1.00 58.22 106 GLU A O 1
ATOM 804 N N . PRO A 1 107 ? 6.032 -10.889 7.187 1.00 55.72 107 PRO A N 1
ATOM 805 C CA . PRO A 1 107 ? 5.211 -9.748 7.591 1.00 55.72 107 PRO A CA 1
ATOM 806 C C . PRO A 1 107 ? 4.092 -9.512 6.572 1.00 55.72 107 PRO A C 1
ATOM 808 O O . PRO A 1 107 ? 4.253 -9.813 5.381 1.00 55.72 107 PRO A O 1
ATOM 811 N N . LEU A 1 108 ? 2.966 -8.931 7.005 1.00 55.12 108 LEU A N 1
ATOM 812 C CA . LEU A 1 108 ? 1.949 -8.495 6.054 1.00 55.12 108 LEU A CA 1
ATOM 813 C C . LEU A 1 108 ? 2.527 -7.331 5.253 1.00 55.12 108 LEU A C 1
ATOM 815 O O . LEU A 1 108 ? 2.610 -6.180 5.681 1.00 55.12 108 LEU A O 1
ATOM 819 N N . ARG A 1 109 ? 2.918 -7.627 4.019 1.00 51.66 109 ARG A N 1
ATOM 820 C CA . ARG A 1 109 ? 3.226 -6.600 3.034 1.00 51.66 109 ARG A CA 1
ATOM 821 C C . ARG A 1 109 ? 1.894 -5.967 2.647 1.00 51.66 109 ARG A C 1
ATOM 823 O O . ARG A 1 109 ? 1.280 -6.482 1.722 1.00 51.66 109 ARG A O 1
ATOM 830 N N . ASP A 1 110 ? 1.454 -4.938 3.389 1.00 51.62 110 ASP A N 1
ATOM 831 C CA . ASP A 1 110 ? 0.403 -3.950 3.047 1.00 51.62 110 ASP A CA 1
ATOM 832 C C . ASP A 1 110 ? -0.688 -3.717 4.126 1.00 51.62 110 ASP A C 1
ATOM 834 O O . ASP A 1 110 ? -1.850 -4.064 3.929 1.00 51.62 110 ASP A O 1
ATOM 838 N N . LEU A 1 111 ? -0.342 -3.052 5.241 1.00 49.91 111 LEU A N 1
ATOM 839 C CA . LEU A 1 111 ? -1.324 -2.308 6.063 1.00 49.91 111 LEU A CA 1
ATOM 840 C C . LEU A 1 111 ? -1.090 -0.786 6.021 1.00 49.91 111 LEU A C 1
ATOM 842 O O . LEU A 1 111 ? -1.353 -0.087 7.000 1.00 49.91 111 LEU A O 1
ATOM 846 N N . SER A 1 112 ? -0.538 -0.238 4.929 1.00 50.56 112 SER A N 1
ATOM 847 C CA . SER A 1 112 ? -0.502 1.228 4.790 1.00 50.56 112 SER A CA 1
ATOM 848 C C . SER A 1 112 ? -1.945 1.755 4.779 1.00 50.56 112 SER A C 1
ATOM 850 O O . SER A 1 112 ? -2.796 1.089 4.188 1.00 50.56 112 SER A O 1
ATOM 852 N N . PRO A 1 113 ? -2.247 2.928 5.373 1.00 52.50 113 PRO A N 1
ATOM 853 C CA . PRO A 1 113 ? -3.581 3.511 5.249 1.00 52.50 113 PRO A CA 1
ATOM 854 C C . PRO A 1 113 ? -3.960 3.571 3.764 1.00 52.50 113 PRO A C 1
ATOM 856 O O . PRO A 1 113 ? -3.156 4.017 2.941 1.00 52.50 113 PRO A O 1
ATOM 859 N N . ASP A 1 114 ? -5.143 3.049 3.426 1.00 61.81 114 ASP A N 1
ATOM 860 C CA . ASP A 1 114 ? -5.616 2.926 2.046 1.00 61.81 114 ASP A CA 1
ATOM 861 C C . ASP A 1 114 ? -5.592 4.313 1.380 1.00 61.81 114 ASP A C 1
ATOM 863 O O . ASP A 1 114 ? -6.461 5.154 1.615 1.00 61.81 114 ASP A O 1
ATOM 867 N N . VAL A 1 115 ? -4.588 4.576 0.537 1.00 69.25 115 VAL A N 1
ATOM 868 C CA . VAL A 1 115 ? -4.590 5.771 -0.310 1.00 69.25 115 VAL A CA 1
ATOM 869 C C . VAL A 1 115 ? -5.699 5.585 -1.337 1.00 69.25 115 VAL A C 1
ATOM 871 O O . VAL A 1 115 ? -5.619 4.711 -2.207 1.00 69.25 115 VAL A O 1
ATOM 874 N N . VAL A 1 116 ? -6.748 6.399 -1.213 1.00 80.25 116 VAL A N 1
ATOM 875 C CA . VAL A 1 116 ? -7.890 6.403 -2.129 1.00 80.25 116 VAL A CA 1
ATOM 876 C C . VAL A 1 116 ? -7.687 7.471 -3.197 1.00 80.25 116 VAL A C 1
ATOM 878 O O . VAL A 1 116 ? -7.577 8.662 -2.905 1.00 80.25 116 VAL A O 1
ATOM 881 N N . VAL A 1 117 ? -7.684 7.046 -4.457 1.00 85.50 117 VAL A N 1
ATOM 882 C CA . VAL A 1 117 ? -7.656 7.926 -5.624 1.00 85.50 117 VAL A CA 1
ATOM 883 C C . VAL A 1 117 ? -9.075 8.120 -6.139 1.00 85.50 117 VAL A C 1
ATOM 885 O O . VAL A 1 117 ? -9.697 7.193 -6.648 1.00 85.50 117 VAL A O 1
ATOM 888 N N . TRP A 1 118 ? -9.583 9.345 -6.046 1.00 88.88 118 TRP A N 1
ATOM 889 C CA . TRP A 1 118 ? -10.900 9.694 -6.573 1.00 88.88 118 TRP A CA 1
ATOM 890 C C . TRP A 1 118 ? -10.851 9.936 -8.082 1.00 88.88 118 TRP A C 1
ATOM 892 O O . TRP A 1 118 ? -10.139 10.831 -8.545 1.00 88.88 118 TRP A O 1
ATOM 902 N N . VAL A 1 119 ? -11.648 9.186 -8.842 1.00 91.81 119 VAL A N 1
ATOM 903 C CA . VAL A 1 119 ? -11.748 9.285 -10.309 1.00 91.81 119 VAL A CA 1
ATOM 904 C C . VAL A 1 119 ? -13.181 9.622 -10.739 1.00 91.81 119 VAL A C 1
ATOM 906 O O . VAL A 1 119 ? -14.118 9.281 -10.018 1.00 91.81 119 VAL A O 1
ATOM 909 N N . PRO A 1 120 ? -13.387 10.335 -11.861 1.00 90.12 120 PRO A N 1
ATOM 910 C CA . PRO A 1 120 ? -14.724 10.705 -12.324 1.00 90.12 120 PRO A CA 1
ATOM 911 C C . PRO A 1 120 ? -15.487 9.491 -12.859 1.00 90.12 120 PRO A C 1
ATOM 913 O O . PRO A 1 120 ? -14.956 8.754 -13.679 1.00 90.12 120 PRO A O 1
ATOM 916 N N . GLU A 1 121 ? -16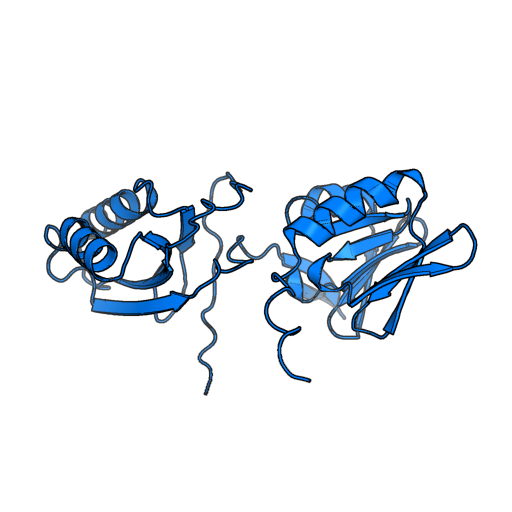.746 9.321 -12.464 1.00 90.75 121 GLU A N 1
ATOM 917 C CA . GLU A 1 121 ? -17.618 8.257 -12.971 1.00 90.75 121 GLU A CA 1
ATOM 918 C C . GLU A 1 121 ? -19.051 8.777 -13.133 1.00 90.75 121 GLU A C 1
ATOM 920 O O . GLU A 1 121 ? -19.687 9.213 -12.171 1.00 90.75 121 GLU A O 1
ATOM 925 N N . GLY A 1 122 ? -19.562 8.773 -14.367 1.00 88.06 122 GLY A N 1
ATOM 926 C CA . GLY A 1 122 ? -20.871 9.348 -14.681 1.00 88.06 122 GLY A CA 1
ATOM 927 C C . GLY A 1 122 ? -20.977 10.815 -14.245 1.00 88.06 122 GLY A C 1
ATOM 928 O O . GLY A 1 122 ? -20.217 11.663 -14.707 1.00 88.06 122 GLY A O 1
ATOM 929 N N . GLN A 1 123 ? -21.931 11.113 -13.357 1.00 87.06 123 GLN A N 1
ATOM 930 C CA . GLN A 1 123 ? -22.118 12.447 -12.762 1.00 87.06 123 GLN A CA 1
ATOM 931 C C . GLN A 1 123 ? -21.380 12.633 -11.421 1.00 87.06 123 GLN A C 1
ATOM 933 O O . GLN A 1 123 ? -21.497 13.688 -10.799 1.00 87.06 123 GLN A O 1
ATOM 938 N N . GLY A 1 124 ? -20.643 11.622 -10.952 1.00 90.50 124 GLY A N 1
ATOM 939 C CA . GLY A 1 124 ? -20.002 11.595 -9.640 1.00 90.50 124 GLY A CA 1
ATOM 940 C C . GLY A 1 124 ? -18.522 11.223 -9.691 1.00 90.50 124 GLY A C 1
ATOM 941 O O . GLY A 1 124 ? -17.826 11.434 -10.688 1.00 90.50 124 GLY A O 1
ATOM 942 N N . LYS A 1 125 ? -18.027 10.695 -8.570 1.00 87.69 125 LYS A N 1
ATOM 943 C CA . LYS A 1 125 ? -16.672 10.159 -8.434 1.00 87.69 125 LYS A CA 1
ATOM 944 C C . LYS A 1 125 ? -16.715 8.823 -7.709 1.00 87.69 125 LYS A C 1
ATOM 946 O O . LYS A 1 125 ? -17.502 8.667 -6.777 1.00 87.69 125 LYS A O 1
ATOM 951 N N . VAL A 1 126 ? -15.817 7.923 -8.080 1.00 87.31 126 VAL A N 1
ATOM 952 C CA . VAL A 1 126 ? -15.567 6.663 -7.377 1.00 87.31 126 VAL A CA 1
ATOM 953 C C . VAL A 1 126 ? -14.169 6.686 -6.768 1.00 87.31 126 VAL A C 1
ATOM 955 O O . VAL A 1 126 ? -13.248 7.304 -7.310 1.00 87.31 126 VAL A O 1
ATOM 958 N N . GLY A 1 127 ? -14.028 6.088 -5.588 1.00 85.62 127 GLY A N 1
ATOM 959 C CA . GLY A 1 127 ? -12.755 5.974 -4.889 1.00 85.62 127 GLY A CA 1
ATOM 960 C C . GLY A 1 127 ? -12.065 4.667 -5.254 1.00 85.62 127 GLY A C 1
ATOM 961 O O . GLY A 1 127 ? -12.552 3.599 -4.895 1.00 85.62 127 GLY A O 1
ATOM 962 N N . LEU A 1 128 ? -10.922 4.748 -5.930 1.00 84.38 128 LEU A N 1
ATOM 963 C CA . LEU A 1 128 ? -10.078 3.595 -6.224 1.00 84.38 128 LEU A CA 1
ATOM 964 C C . LEU A 1 128 ? -9.067 3.405 -5.099 1.00 84.38 128 LEU A C 1
ATOM 966 O O . LEU A 1 128 ? -8.289 4.313 -4.799 1.00 84.38 128 LEU A O 1
ATOM 970 N N . ARG A 1 129 ? -9.035 2.215 -4.498 1.00 82.56 129 ARG A N 1
ATOM 971 C CA . ARG A 1 129 ? -7.945 1.854 -3.585 1.00 82.56 129 ARG A CA 1
ATOM 972 C C . ARG A 1 129 ? -6.650 1.700 -4.370 1.00 82.56 129 ARG A C 1
ATOM 974 O O . ARG A 1 129 ? -6.664 1.210 -5.499 1.00 82.56 129 ARG A O 1
ATOM 981 N N . ARG A 1 130 ? -5.512 2.027 -3.756 1.00 82.50 130 ARG A N 1
ATOM 982 C CA . ARG A 1 130 ? -4.189 1.877 -4.389 1.00 82.50 130 ARG A CA 1
ATOM 983 C C . ARG A 1 130 ? -3.965 0.489 -5.004 1.00 82.50 130 ARG A C 1
ATOM 985 O O . ARG A 1 130 ? -3.416 0.389 -6.094 1.00 82.50 130 ARG A O 1
ATOM 992 N N . ASN A 1 131 ? -4.439 -0.567 -4.338 1.00 80.81 131 ASN A N 1
ATOM 993 C CA . ASN A 1 131 ? -4.236 -1.955 -4.758 1.00 80.81 131 ASN A CA 1
ATOM 994 C C . ASN A 1 131 ? -5.081 -2.369 -5.959 1.00 80.81 131 ASN A C 1
ATOM 996 O O . ASN A 1 131 ? -4.714 -3.316 -6.650 1.00 80.81 131 ASN A O 1
ATOM 1000 N N . ALA A 1 132 ? -6.168 -1.643 -6.220 1.00 84.44 132 ALA A N 1
ATOM 1001 C CA . ALA A 1 132 ? -6.971 -1.813 -7.420 1.00 84.44 132 ALA A CA 1
ATOM 1002 C C . ALA A 1 132 ? -6.262 -1.230 -8.653 1.00 84.44 132 ALA A C 1
ATOM 1004 O O . ALA A 1 132 ? -6.478 -1.704 -9.763 1.00 84.44 132 ALA A O 1
ATOM 1005 N N . ILE A 1 133 ? -5.408 -0.213 -8.472 1.00 91.62 133 ILE A N 1
ATOM 1006 C CA . ILE A 1 133 ? -4.733 0.490 -9.567 1.00 91.62 133 ILE A CA 1
ATOM 1007 C C . ILE A 1 133 ? -3.509 -0.302 -10.029 1.00 91.62 133 ILE A C 1
ATOM 1009 O O . ILE A 1 133 ? -2.575 -0.547 -9.267 1.00 91.62 133 ILE A O 1
ATOM 1013 N N . ASP A 1 134 ? -3.457 -0.628 -11.315 1.00 91.00 134 ASP A N 1
ATOM 1014 C CA . ASP A 1 134 ? -2.332 -1.352 -11.913 1.00 91.00 134 ASP A CA 1
ATOM 1015 C C . ASP A 1 134 ? -1.297 -0.402 -12.515 1.00 91.00 134 ASP A C 1
ATOM 1017 O O . ASP A 1 134 ? -0.084 -0.571 -12.343 1.00 91.00 134 ASP A O 1
ATOM 1021 N N . ARG A 1 135 ? -1.765 0.627 -13.230 1.00 96.25 135 ARG A N 1
ATOM 1022 C CA . ARG A 1 135 ? -0.900 1.617 -13.884 1.00 96.25 135 ARG A CA 1
ATOM 1023 C C . ARG A 1 135 ? -1.595 2.954 -14.097 1.00 96.25 135 ARG A C 1
ATOM 1025 O O . ARG A 1 135 ? -2.811 3.033 -14.248 1.00 96.25 135 ARG A O 1
ATOM 1032 N N . ILE A 1 136 ? -0.782 3.997 -14.209 1.00 97.81 136 ILE A N 1
ATOM 1033 C CA . ILE A 1 136 ? -1.185 5.345 -14.600 1.00 97.81 136 ILE A CA 1
ATOM 1034 C C . ILE A 1 136 ? -0.327 5.787 -15.789 1.00 97.81 136 ILE A C 1
ATOM 1036 O O . ILE A 1 136 ? 0.903 5.661 -15.789 1.00 97.81 136 ILE A O 1
ATOM 1040 N N . VAL A 1 137 ? -0.986 6.290 -16.826 1.00 97.88 137 VAL A N 1
ATOM 1041 C CA . VAL A 1 137 ? -0.391 6.645 -18.116 1.00 97.88 137 VAL A CA 1
ATOM 1042 C C . VAL A 1 137 ? -0.633 8.120 -18.395 1.00 97.88 137 VAL A C 1
ATOM 1044 O O . VAL A 1 137 ? -1.759 8.581 -18.280 1.00 97.88 137 VAL A O 1
ATOM 1047 N N . ALA A 1 138 ? 0.397 8.868 -18.787 1.00 97.38 138 ALA A N 1
ATOM 1048 C CA . ALA A 1 138 ? 0.214 10.256 -19.213 1.00 97.38 138 ALA A CA 1
ATOM 1049 C C . ALA A 1 138 ? -0.391 10.335 -20.628 1.00 97.38 138 ALA A C 1
ATOM 1051 O O . ALA A 1 138 ? 0.133 9.707 -21.553 1.00 97.38 138 ALA A O 1
ATOM 1052 N N . GLU A 1 139 ? -1.435 11.150 -20.790 1.00 96.44 139 GLU A N 1
ATOM 1053 C CA . GLU A 1 139 ? -2.167 11.424 -22.034 1.00 96.44 139 GLU A CA 1
ATOM 1054 C C . GLU A 1 139 ? -2.384 12.941 -22.192 1.00 96.44 139 GLU A C 1
ATOM 1056 O O . GLU A 1 139 ? -3.448 13.481 -21.895 1.00 96.44 139 GLU A O 1
ATOM 1061 N N . GLY A 1 140 ? -1.346 13.652 -22.644 1.00 93.00 140 GLY A N 1
ATOM 1062 C CA . GLY A 1 140 ? -1.371 15.118 -22.720 1.00 93.00 140 GLY A CA 1
ATOM 1063 C C . GLY A 1 140 ? -1.437 15.744 -21.325 1.00 93.00 140 GLY A C 1
ATOM 1064 O O . GLY A 1 140 ? -0.609 15.415 -20.475 1.00 93.00 140 GLY A O 1
ATOM 1065 N N . ASP A 1 141 ? -2.435 16.601 -21.099 1.00 93.81 141 ASP A N 1
ATOM 1066 C CA . ASP A 1 141 ? -2.707 17.252 -19.803 1.00 93.81 141 ASP A CA 1
ATOM 1067 C C . ASP A 1 141 ? -3.534 16.374 -18.848 1.00 93.81 141 ASP A C 1
ATOM 1069 O O . ASP A 1 141 ? -3.912 16.784 -17.749 1.00 93.81 141 ASP A O 1
ATOM 1073 N N . TYR A 1 142 ? -3.830 15.149 -19.276 1.00 96.12 142 TYR A N 1
ATOM 1074 C CA . TYR A 1 142 ? -4.556 14.165 -18.499 1.00 96.12 142 TYR A CA 1
ATOM 1075 C C . TYR A 1 142 ? -3.658 12.981 -18.157 1.00 96.12 142 TYR A C 1
ATOM 1077 O O . TYR A 1 142 ? -2.625 12.719 -18.782 1.00 96.12 142 TYR A O 1
ATOM 1085 N N . VAL A 1 143 ? -4.108 12.200 -17.186 1.00 97.44 143 VAL A N 1
ATOM 1086 C CA . VAL A 1 143 ? -3.647 10.835 -16.979 1.00 97.44 143 VAL A CA 1
ATOM 1087 C C . VAL A 1 143 ? -4.792 9.859 -17.181 1.00 97.44 143 VAL A C 1
ATOM 1089 O O . VAL A 1 143 ? -5.935 10.149 -16.834 1.00 97.44 143 VAL A O 1
ATOM 1092 N N . ARG A 1 144 ? -4.471 8.680 -17.703 1.00 97.88 144 ARG A N 1
ATOM 1093 C CA . ARG A 1 144 ? -5.348 7.516 -17.705 1.00 97.88 144 ARG A CA 1
ATOM 1094 C C . ARG A 1 144 ? -4.935 6.577 -16.584 1.00 97.88 144 ARG A C 1
ATOM 1096 O O . ARG A 1 144 ? -3.800 6.100 -16.560 1.00 97.88 144 ARG A O 1
ATOM 1103 N N . ILE A 1 145 ? -5.851 6.322 -15.665 1.00 97.44 145 ILE A N 1
ATOM 1104 C CA . ILE A 1 145 ? -5.688 5.392 -14.547 1.00 97.44 145 ILE A CA 1
ATOM 1105 C C . ILE A 1 145 ? -6.343 4.081 -14.956 1.00 97.44 145 ILE A C 1
ATOM 1107 O O . ILE A 1 145 ? -7.490 4.098 -15.389 1.00 97.44 145 ILE A O 1
ATOM 1111 N N . HIS A 1 146 ? -5.617 2.973 -14.844 1.00 96.62 146 HIS A N 1
ATOM 1112 C CA . HIS A 1 146 ? -6.129 1.627 -15.088 1.00 96.62 146 HIS A CA 1
ATOM 1113 C C . HIS A 1 146 ? -6.254 0.891 -13.757 1.00 96.62 146 HIS A C 1
ATOM 1115 O O . HIS A 1 146 ? -5.254 0.771 -13.042 1.00 96.62 146 HIS A O 1
ATOM 1121 N N . ALA A 1 147 ? -7.455 0.413 -13.443 1.00 93.19 147 ALA A N 1
ATOM 1122 C CA . ALA A 1 147 ? -7.743 -0.343 -12.228 1.00 93.19 147 ALA A CA 1
ATOM 1123 C C . ALA A 1 147 ? -8.872 -1.346 -12.489 1.00 93.19 147 ALA A C 1
ATOM 1125 O O . ALA A 1 147 ? -9.816 -1.011 -13.196 1.00 93.19 147 ALA A O 1
ATOM 1126 N N . GLU A 1 148 ? -8.764 -2.561 -11.945 1.00 85.12 148 GLU A N 1
ATOM 1127 C CA . GLU A 1 148 ? -9.819 -3.599 -11.990 1.00 85.12 148 GLU A CA 1
ATOM 1128 C C . GLU A 1 148 ? -10.380 -3.919 -13.395 1.00 85.12 148 GLU A C 1
ATOM 1130 O O . GLU A 1 148 ? -11.498 -4.399 -13.544 1.00 85.12 148 GLU A O 1
ATOM 1135 N N . GLY A 1 149 ? -9.582 -3.706 -14.446 1.00 86.69 149 GLY A N 1
ATOM 1136 C CA . GLY A 1 149 ? -9.986 -3.921 -15.842 1.00 86.69 149 GLY A CA 1
ATOM 1137 C C . GLY A 1 149 ? -10.625 -2.707 -16.525 1.00 86.69 149 GLY A C 1
ATOM 1138 O O . GLY A 1 149 ? -10.722 -2.692 -17.752 1.00 86.69 149 GLY A O 1
ATOM 1139 N N . ASP A 1 150 ? -10.958 -1.664 -15.769 1.00 93.06 150 ASP A N 1
ATOM 1140 C CA . ASP A 1 150 ? -11.505 -0.405 -16.263 1.00 93.06 150 ASP A CA 1
ATOM 1141 C C . ASP A 1 150 ? -10.430 0.688 -16.394 1.00 93.06 150 ASP A C 1
ATOM 1143 O O . ASP A 1 150 ? -9.252 0.519 -16.039 1.00 93.06 150 ASP A O 1
ATOM 1147 N N . SER A 1 151 ? -10.815 1.833 -16.974 1.00 95.75 151 SER A N 1
ATOM 1148 C CA . SER A 1 151 ? -9.931 2.997 -17.040 1.00 95.75 151 SER A CA 1
ATOM 1149 C C . SER A 1 151 ? -10.658 4.332 -16.952 1.00 95.75 151 SER A C 1
ATOM 1151 O O . SER A 1 151 ? -11.709 4.515 -17.565 1.00 95.75 151 SER A O 1
ATOM 1153 N N . TRP A 1 152 ? -10.028 5.292 -16.278 1.00 96.94 152 TRP A N 1
ATOM 1154 C CA . TRP 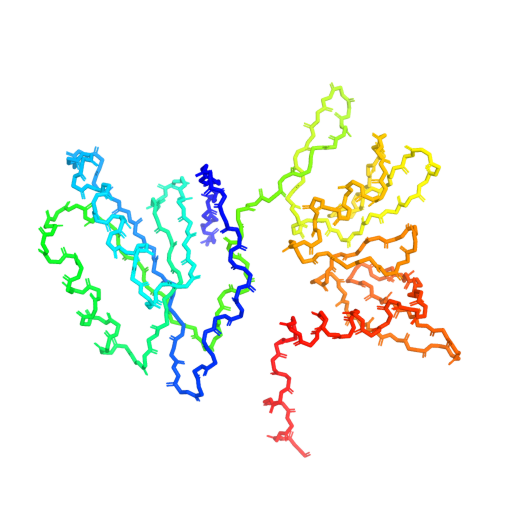A 1 152 ? -10.558 6.638 -16.066 1.00 96.94 152 TRP A CA 1
ATOM 1155 C C . TRP A 1 152 ? -9.546 7.692 -16.486 1.00 96.94 152 TRP A C 1
ATOM 1157 O O . TRP A 1 152 ? -8.346 7.540 -16.252 1.00 96.94 152 TRP A O 1
ATOM 1167 N N . GLN A 1 153 ? -10.030 8.781 -17.078 1.00 96.56 153 GLN A N 1
ATOM 1168 C CA . GLN A 1 153 ? -9.204 9.920 -17.461 1.00 96.56 153 GLN A CA 1
ATOM 1169 C C . GLN A 1 153 ? -9.351 11.041 -16.427 1.00 96.56 153 GLN A C 1
ATOM 1171 O O . GLN A 1 153 ? -10.461 11.478 -16.127 1.00 96.56 153 GLN A O 1
ATOM 1176 N N . VAL A 1 154 ? -8.232 11.516 -15.881 1.00 95.69 154 VAL A N 1
ATOM 1177 C CA . VAL A 1 154 ? -8.186 12.541 -14.829 1.00 95.69 154 VAL A CA 1
ATOM 1178 C C . VAL A 1 154 ? -7.298 13.692 -15.276 1.00 95.69 154 VAL A C 1
ATOM 1180 O O . VAL A 1 154 ? -6.188 13.467 -15.752 1.00 95.69 154 VAL A O 1
ATOM 1183 N N . HIS A 1 155 ? -7.774 14.928 -15.121 1.00 95.62 155 HIS A N 1
ATOM 1184 C CA . HIS A 1 155 ? -6.972 16.122 -15.387 1.00 95.62 155 HIS A CA 1
ATOM 1185 C C . HIS A 1 155 ? -5.962 16.332 -14.254 1.00 95.62 155 HIS A C 1
ATOM 1187 O O . HIS A 1 155 ? -6.290 16.875 -13.198 1.00 95.62 155 HIS A O 1
ATOM 1193 N N . ALA A 1 156 ? -4.754 15.821 -14.456 1.00 93.75 156 ALA A N 1
ATOM 1194 C CA . ALA A 1 156 ? -3.673 15.801 -13.485 1.00 93.75 156 ALA A CA 1
ATOM 1195 C C . ALA A 1 156 ? -2.364 15.445 -14.194 1.00 93.75 156 ALA A C 1
ATOM 1197 O O . ALA A 1 156 ? -2.356 14.986 -15.336 1.00 93.75 156 ALA A O 1
ATOM 1198 N N . THR A 1 157 ? -1.243 15.602 -13.494 1.00 95.38 157 THR A N 1
ATOM 1199 C CA . THR A 1 157 ? 0.062 15.219 -14.036 1.00 95.38 157 THR A CA 1
ATOM 1200 C C . THR A 1 157 ? 0.475 13.839 -13.540 1.00 95.38 157 THR A C 1
ATOM 1202 O O . THR A 1 157 ? 0.111 13.397 -12.451 1.00 95.38 157 THR A O 1
ATOM 1205 N N . LEU A 1 158 ? 1.324 13.153 -14.304 1.00 95.62 158 LEU A N 1
ATOM 1206 C CA . LEU A 1 158 ? 1.935 11.922 -13.803 1.00 95.62 158 LEU A CA 1
ATOM 1207 C C . LEU A 1 158 ? 2.869 12.188 -12.612 1.00 95.62 158 LEU A C 1
ATOM 1209 O O . LEU A 1 158 ? 3.062 11.303 -11.788 1.00 95.62 158 LEU A O 1
ATOM 1213 N N . GLN A 1 159 ? 3.454 13.390 -12.522 1.00 94.62 159 GLN A N 1
ATOM 1214 C CA . GLN A 1 159 ? 4.304 13.765 -11.394 1.00 94.62 159 GLN A CA 1
ATOM 1215 C C . GLN A 1 159 ? 3.495 13.804 -10.097 1.00 94.62 159 GLN A C 1
ATOM 1217 O O . GLN A 1 159 ? 3.881 13.132 -9.153 1.00 94.62 159 GLN A O 1
ATOM 1222 N N . SER A 1 160 ? 2.329 14.457 -10.092 1.00 92.81 160 SER A N 1
ATOM 1223 C CA . SER A 1 160 ? 1.475 14.515 -8.899 1.00 92.81 160 SER A CA 1
ATOM 1224 C C . SER A 1 160 ? 1.047 13.128 -8.415 1.00 92.81 160 SER A C 1
ATOM 1226 O O . SER A 1 160 ? 1.014 12.882 -7.217 1.00 92.81 160 SER A O 1
ATOM 1228 N N . TYR A 1 161 ? 0.782 12.192 -9.332 1.00 94.25 161 TYR A N 1
ATOM 1229 C CA . TYR A 1 161 ? 0.512 10.801 -8.953 1.00 94.25 161 TYR A CA 1
ATOM 1230 C C . TYR A 1 161 ? 1.758 10.040 -8.502 1.00 94.25 161 TYR A C 1
ATOM 1232 O O . TYR A 1 161 ? 1.661 9.181 -7.635 1.00 94.25 161 TYR A O 1
ATOM 1240 N N . SER A 1 162 ? 2.922 10.336 -9.078 1.00 91.94 162 SER A N 1
ATOM 1241 C CA . SER A 1 162 ? 4.192 9.756 -8.641 1.00 91.94 162 SER A CA 1
ATOM 1242 C C . SER A 1 162 ? 4.544 10.190 -7.222 1.00 91.94 162 SER A C 1
ATOM 1244 O O . SER A 1 162 ? 5.060 9.370 -6.475 1.00 91.94 162 SER A O 1
ATOM 1246 N N . ASP A 1 163 ? 4.266 11.443 -6.865 1.00 89.12 163 ASP A N 1
ATOM 1247 C CA . ASP A 1 163 ? 4.506 11.975 -5.523 1.00 89.12 163 ASP A CA 1
ATOM 1248 C C . ASP A 1 163 ? 3.487 11.392 -4.532 1.00 89.12 163 ASP A C 1
ATOM 1250 O O . ASP A 1 163 ? 3.862 10.942 -3.458 1.00 89.12 163 ASP A O 1
ATOM 1254 N N . LEU A 1 164 ? 2.211 11.303 -4.932 1.00 86.50 164 LEU A N 1
ATOM 1255 C CA . LEU A 1 164 ? 1.141 10.732 -4.108 1.00 86.50 164 LEU A CA 1
ATOM 1256 C C . LEU A 1 164 ? 1.300 9.228 -3.850 1.00 86.50 164 LEU A C 1
ATOM 1258 O O . LEU A 1 164 ? 0.935 8.752 -2.783 1.00 86.50 164 LEU A O 1
ATOM 1262 N N . LEU A 1 165 ? 1.755 8.457 -4.841 1.00 88.38 165 LEU A N 1
ATOM 1263 C CA . LEU A 1 165 ? 1.729 6.990 -4.792 1.00 88.38 165 LEU A CA 1
ATOM 1264 C C . LEU A 1 165 ? 3.120 6.348 -4.703 1.00 88.38 165 LEU A C 1
ATOM 1266 O O . LEU A 1 165 ? 3.213 5.135 -4.512 1.00 88.38 165 LEU A O 1
ATOM 1270 N N . GLY A 1 166 ? 4.199 7.121 -4.850 1.00 82.12 166 GLY A N 1
ATOM 1271 C CA . GLY A 1 166 ? 5.570 6.604 -4.913 1.00 82.12 166 GLY A CA 1
ATOM 1272 C C . GLY A 1 166 ? 5.986 5.840 -3.656 1.00 82.12 166 GLY A C 1
ATOM 1273 O O . GLY A 1 166 ? 6.479 4.719 -3.753 1.00 82.12 166 GLY A O 1
ATOM 1274 N N . GLU A 1 167 ? 5.689 6.393 -2.481 1.00 79.19 167 GLU A N 1
ATOM 1275 C CA . GLU A 1 167 ? 5.924 5.747 -1.175 1.00 79.19 167 GLU A CA 1
ATOM 1276 C C . GLU A 1 167 ? 4.947 4.591 -0.903 1.00 79.19 167 GLU A C 1
ATOM 1278 O O . GLU A 1 167 ? 5.111 3.805 0.026 1.00 79.19 167 GLU A O 1
ATOM 1283 N N . HIS A 1 168 ? 3.941 4.439 -1.764 1.00 77.81 168 HIS A N 1
ATOM 1284 C CA . HIS A 1 168 ? 2.843 3.497 -1.620 1.00 77.81 168 HIS A CA 1
ATOM 1285 C C . HIS A 1 168 ? 2.921 2.328 -2.610 1.00 77.81 168 HIS A C 1
ATOM 1287 O O . HIS A 1 168 ? 1.889 1.759 -2.970 1.00 77.81 168 HIS A O 1
ATOM 1293 N N . GLY A 1 169 ? 4.131 1.949 -3.033 1.00 81.88 169 GLY A N 1
ATOM 1294 C CA . GLY A 1 169 ? 4.361 0.771 -3.874 1.00 81.88 169 GLY A CA 1
ATOM 1295 C C . GLY A 1 169 ? 4.178 1.020 -5.372 1.00 81.88 169 GLY A C 1
ATOM 1296 O O . GLY A 1 169 ? 3.956 0.070 -6.126 1.00 81.88 169 GLY A O 1
ATOM 1297 N N . PHE A 1 170 ? 4.280 2.273 -5.826 1.00 90.12 170 PHE A N 1
ATOM 1298 C CA . PHE A 1 170 ? 4.288 2.618 -7.248 1.00 90.12 170 PHE A CA 1
ATOM 1299 C C . PHE A 1 170 ? 5.684 3.014 -7.717 1.00 90.12 170 PHE A C 1
ATOM 1301 O O . PHE A 1 170 ? 6.376 3.818 -7.104 1.00 90.12 170 PHE A O 1
ATOM 1308 N N . ALA A 1 171 ? 6.078 2.491 -8.874 1.00 89.50 171 ALA A N 1
ATOM 1309 C CA . ALA A 1 171 ? 7.350 2.786 -9.508 1.00 89.50 171 ALA A CA 1
ATOM 1310 C C . ALA A 1 171 ? 7.141 3.534 -10.825 1.00 89.50 171 ALA A C 1
ATOM 1312 O O . ALA A 1 171 ? 6.370 3.126 -11.703 1.00 89.50 171 ALA A O 1
ATOM 1313 N N . ARG A 1 172 ? 7.884 4.629 -11.009 1.00 94.75 172 ARG A N 1
ATOM 1314 C CA . ARG A 1 172 ? 7.906 5.351 -12.282 1.00 94.75 172 ARG A CA 1
ATOM 1315 C C . ARG A 1 172 ? 8.825 4.642 -13.266 1.00 94.75 172 ARG A C 1
ATOM 1317 O O . ARG A 1 172 ? 10.040 4.830 -13.260 1.00 94.75 172 ARG A O 1
ATOM 1324 N N . VAL A 1 173 ? 8.228 3.826 -14.130 1.00 94.88 173 VAL A N 1
ATOM 1325 C CA . VAL A 1 173 ? 8.963 3.012 -15.110 1.00 94.88 173 VAL A CA 1
ATOM 1326 C C . VAL A 1 173 ? 9.314 3.795 -16.370 1.00 94.88 173 VAL A C 1
ATOM 1328 O O . VAL A 1 173 ? 10.306 3.493 -17.026 1.00 94.88 173 VAL A O 1
ATOM 1331 N N . HIS A 1 174 ? 8.554 4.837 -16.703 1.00 95.44 174 HIS A N 1
ATOM 1332 C CA . HIS A 1 174 ? 8.835 5.733 -17.823 1.00 95.44 174 HIS A CA 1
ATOM 1333 C C . HIS A 1 174 ? 8.417 7.162 -17.470 1.00 95.44 174 HIS A C 1
ATOM 1335 O O . HIS A 1 174 ? 7.576 7.382 -16.600 1.00 95.44 174 HIS A O 1
ATOM 1341 N N . ARG A 1 175 ? 8.918 8.164 -18.204 1.00 92.75 175 ARG A N 1
ATOM 1342 C CA . ARG A 1 175 ? 8.485 9.563 -18.012 1.00 92.75 175 ARG A CA 1
ATOM 1343 C C . ARG A 1 175 ? 6.966 9.752 -18.128 1.00 92.75 175 ARG A C 1
ATOM 1345 O O . ARG A 1 175 ? 6.438 10.679 -17.530 1.00 92.75 175 ARG A O 1
ATOM 1352 N N . SER A 1 176 ? 6.295 8.859 -18.860 1.00 96.44 176 SER A N 1
ATOM 1353 C CA . SER A 1 176 ? 4.846 8.841 -19.091 1.00 96.44 176 SER A CA 1
ATOM 1354 C C . SER A 1 176 ? 4.127 7.626 -18.487 1.00 96.44 176 SER A C 1
ATOM 1356 O O . SER A 1 176 ? 2.958 7.423 -18.803 1.00 96.44 176 SER A O 1
ATOM 1358 N N . LYS A 1 177 ? 4.801 6.803 -17.667 1.00 97.56 177 LYS A N 1
ATOM 1359 C CA . LYS A 1 177 ? 4.219 5.585 -17.078 1.00 97.56 177 LYS A CA 1
ATOM 1360 C C . LYS A 1 177 ? 4.611 5.423 -15.611 1.00 97.56 177 LYS A C 1
ATOM 1362 O O . LYS A 1 177 ? 5.801 5.390 -15.286 1.00 97.56 177 LYS A O 1
ATOM 1367 N N . LEU A 1 178 ? 3.603 5.268 -14.765 1.00 97.06 178 LEU A N 1
ATOM 1368 C CA . LEU A 1 178 ? 3.699 4.897 -13.357 1.00 97.06 178 LEU A CA 1
ATOM 1369 C C . LEU A 1 178 ? 2.979 3.554 -13.181 1.00 97.06 178 LEU A C 1
ATOM 1371 O O . LEU A 1 178 ? 1.904 3.366 -13.743 1.00 97.06 178 LEU A O 1
ATOM 1375 N N . VAL A 1 179 ? 3.576 2.606 -12.467 1.00 95.25 179 VAL A N 1
ATOM 1376 C CA . VAL A 1 179 ? 3.079 1.223 -12.366 1.00 95.25 179 VAL A CA 1
ATOM 1377 C C . VAL A 1 179 ? 3.127 0.775 -10.912 1.00 95.25 179 VAL A C 1
ATOM 1379 O O . VAL A 1 179 ? 4.128 1.026 -10.243 1.00 95.25 179 VAL A O 1
ATOM 1382 N N . ARG A 1 180 ? 2.086 0.088 -10.432 1.00 92.56 180 ARG A N 1
ATOM 1383 C CA . ARG A 1 180 ? 2.106 -0.557 -9.113 1.00 92.56 180 ARG A CA 1
ATOM 1384 C C . ARG A 1 180 ? 3.055 -1.748 -9.150 1.00 92.56 180 ARG A C 1
ATOM 1386 O O . ARG A 1 180 ? 2.896 -2.635 -9.985 1.00 92.56 180 ARG A O 1
ATOM 1393 N N . VAL A 1 181 ? 4.030 -1.797 -8.245 1.00 86.81 181 VAL A N 1
ATOM 1394 C CA . VAL A 1 181 ? 5.051 -2.858 -8.223 1.00 86.81 181 VAL A CA 1
ATOM 1395 C C . VAL A 1 181 ? 4.404 -4.235 -8.058 1.00 86.81 181 VAL A C 1
ATOM 1397 O O . VAL A 1 181 ? 4.738 -5.150 -8.803 1.00 86.81 181 VAL A O 1
ATOM 1400 N N . GLY A 1 182 ? 3.393 -4.353 -7.191 1.00 81.00 182 GLY A N 1
ATOM 1401 C CA . GLY A 1 182 ? 2.622 -5.589 -7.007 1.00 81.00 182 GLY A CA 1
ATOM 1402 C C . GLY A 1 182 ? 1.7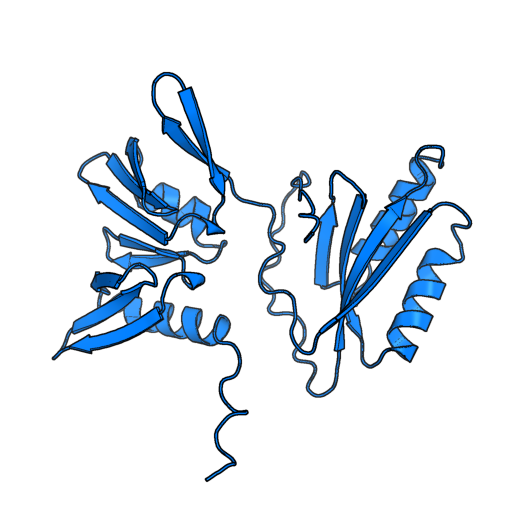54 -6.014 -8.204 1.00 81.00 182 GLY A C 1
ATOM 1403 O O . GLY A 1 182 ? 1.261 -7.136 -8.218 1.00 81.00 182 GLY A O 1
ATOM 1404 N N . ALA A 1 183 ? 1.563 -5.158 -9.215 1.00 83.00 183 ALA A N 1
ATOM 1405 C CA . ALA A 1 183 ? 0.893 -5.526 -10.468 1.00 83.00 183 ALA A CA 1
ATOM 1406 C C . ALA A 1 183 ? 1.869 -6.084 -11.521 1.00 83.00 183 ALA A C 1
ATOM 1408 O O . ALA A 1 183 ? 1.439 -6.531 -12.588 1.00 83.00 183 ALA A O 1
ATOM 1409 N N . ILE A 1 184 ? 3.184 -6.024 -11.272 1.00 86.06 184 ILE A N 1
ATOM 1410 C CA . ILE A 1 184 ? 4.209 -6.490 -12.209 1.00 86.06 184 ILE A CA 1
ATOM 1411 C C . ILE A 1 184 ? 4.341 -8.004 -12.085 1.00 86.06 184 ILE A C 1
ATOM 1413 O O . ILE A 1 184 ? 4.830 -8.523 -11.089 1.00 86.06 184 ILE A O 1
ATOM 1417 N N . ARG A 1 185 ? 3.991 -8.717 -13.155 1.00 82.38 185 ARG A N 1
ATOM 1418 C CA . ARG A 1 185 ? 4.184 -10.166 -13.255 1.00 82.38 185 ARG A CA 1
ATOM 1419 C C . ARG A 1 185 ? 5.616 -10.527 -13.633 1.00 82.38 185 ARG A C 1
ATOM 1421 O O . ARG A 1 185 ? 6.134 -11.553 -13.206 1.00 82.38 185 ARG A O 1
ATOM 1428 N N . ARG A 1 186 ? 6.249 -9.747 -14.517 1.00 81.25 186 ARG A N 1
ATOM 1429 C CA . ARG A 1 186 ? 7.610 -10.045 -14.989 1.00 81.25 186 ARG A CA 1
ATOM 1430 C C . ARG A 1 186 ? 8.340 -8.814 -15.501 1.00 81.25 186 ARG A C 1
ATOM 1432 O O . ARG A 1 186 ? 7.790 -8.044 -16.280 1.00 81.25 186 ARG A O 1
ATOM 1439 N N . LEU A 1 187 ? 9.626 -8.699 -15.183 1.00 87.69 187 LEU A N 1
ATOM 1440 C CA . LEU A 1 187 ? 10.546 -7.793 -15.869 1.00 87.69 187 LEU A CA 1
ATOM 1441 C C . LEU A 1 187 ? 11.275 -8.554 -16.990 1.00 87.69 187 LEU A C 1
ATOM 1443 O O . LEU A 1 187 ? 11.969 -9.539 -16.743 1.00 87.69 187 LEU A O 1
ATOM 1447 N N . LYS A 1 188 ? 11.133 -8.104 -18.239 1.00 88.25 188 LYS A N 1
ATOM 1448 C CA . LYS A 1 188 ? 11.716 -8.746 -19.424 1.00 88.25 188 LYS A CA 1
ATOM 1449 C C . LYS A 1 188 ? 12.638 -7.792 -20.170 1.00 88.25 188 LYS A C 1
ATOM 1451 O O . LYS A 1 188 ? 12.305 -6.634 -20.416 1.00 88.25 188 LYS A O 1
ATOM 1456 N N . ARG A 1 189 ? 13.786 -8.306 -20.607 1.00 91.25 189 ARG A N 1
ATOM 1457 C CA . ARG A 1 189 ? 14.655 -7.622 -21.566 1.00 91.25 189 ARG A CA 1
ATOM 1458 C C . ARG A 1 189 ? 14.400 -8.176 -22.963 1.00 91.25 189 ARG A C 1
ATOM 1460 O O . ARG A 1 189 ? 14.533 -9.375 -23.183 1.00 91.25 189 ARG A O 1
ATOM 1467 N N . ILE A 1 190 ? 14.036 -7.302 -23.893 1.00 90.19 190 ILE A N 1
ATOM 1468 C CA . ILE A 1 190 ? 13.894 -7.620 -25.317 1.00 90.19 190 ILE A CA 1
ATOM 1469 C C . ILE A 1 190 ? 14.932 -6.770 -26.046 1.00 90.19 190 ILE A C 1
ATOM 1471 O O . ILE A 1 190 ? 14.904 -5.539 -25.966 1.00 90.19 190 ILE A O 1
ATOM 1475 N N . GLU A 1 191 ? 15.897 -7.432 -26.685 1.00 90.69 191 GLU A N 1
ATOM 1476 C CA . GLU A 1 191 ? 17.086 -6.800 -27.269 1.00 90.69 191 GLU A CA 1
ATOM 1477 C C . GLU A 1 191 ? 17.839 -5.917 -26.242 1.00 90.69 191 GLU A C 1
ATOM 1479 O O . GLU A 1 191 ? 18.444 -6.392 -25.272 1.00 90.69 191 GLU A O 1
ATOM 1484 N N . ARG A 1 192 ? 17.802 -4.593 -26.431 1.00 91.19 192 ARG A N 1
ATOM 1485 C CA . ARG A 1 192 ? 18.462 -3.587 -25.582 1.00 91.19 192 ARG A CA 1
ATOM 1486 C C . ARG A 1 192 ? 17.469 -2.784 -24.737 1.00 91.19 192 ARG A C 1
ATOM 1488 O O . ARG A 1 192 ? 17.853 -1.766 -24.164 1.00 91.19 192 ARG A O 1
ATOM 1495 N N . ARG A 1 193 ? 16.201 -3.199 -24.679 1.00 92.88 193 ARG A N 1
ATOM 1496 C CA . ARG A 1 193 ? 15.113 -2.476 -24.005 1.00 92.88 193 ARG A CA 1
ATOM 1497 C C . ARG A 1 193 ? 14.493 -3.342 -22.914 1.00 92.88 193 ARG A C 1
ATOM 1499 O O . ARG A 1 193 ? 14.393 -4.558 -23.053 1.00 92.88 193 ARG A O 1
ATOM 1506 N N . TRP A 1 194 ? 14.089 -2.693 -21.831 1.00 94.12 194 TRP A N 1
ATOM 1507 C CA . TRP A 1 194 ? 13.416 -3.332 -20.708 1.00 94.12 194 TRP A CA 1
ATOM 1508 C C . TRP A 1 194 ? 11.916 -3.066 -20.775 1.00 94.12 194 TRP A C 1
ATOM 1510 O O . TRP A 1 194 ? 11.494 -1.975 -21.166 1.00 94.12 194 TRP A O 1
ATOM 1520 N N . PHE A 1 195 ? 11.136 -4.068 -20.395 1.00 93.88 195 PHE A N 1
ATOM 1521 C CA . PHE A 1 195 ? 9.683 -4.039 -20.355 1.00 93.88 195 PHE A CA 1
ATOM 1522 C C . PHE A 1 195 ? 9.198 -4.699 -19.072 1.00 93.88 195 PHE A C 1
ATOM 1524 O O . PHE A 1 195 ? 9.721 -5.746 -18.695 1.00 93.88 195 PHE A O 1
ATOM 1531 N N . VAL A 1 196 ? 8.189 -4.118 -18.436 1.00 91.12 196 VAL A N 1
ATOM 1532 C CA . VAL A 1 196 ? 7.392 -4.810 -17.420 1.00 91.12 196 VAL A CA 1
ATOM 1533 C C . VAL A 1 196 ? 6.171 -5.420 -18.091 1.00 91.12 196 VAL A C 1
ATOM 1535 O O . VAL A 1 196 ? 5.522 -4.768 -18.905 1.00 91.12 196 VAL A O 1
ATOM 1538 N N . GLU A 1 197 ? 5.891 -6.679 -17.786 1.00 88.75 197 GLU A N 1
ATOM 1539 C CA . GLU A 1 197 ? 4.630 -7.346 -18.097 1.00 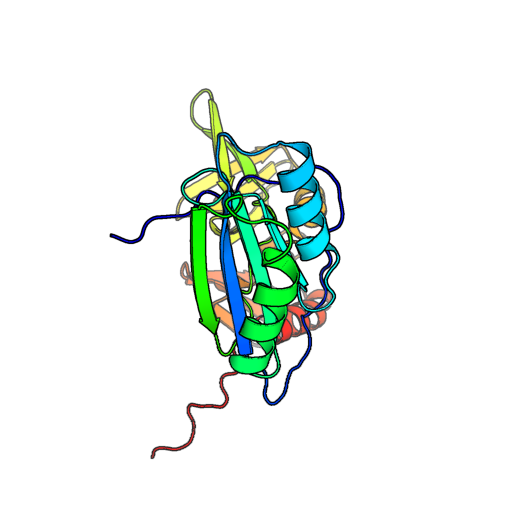88.75 197 GLU A CA 1
ATOM 1540 C C . GLU A 1 197 ? 3.773 -7.308 -16.831 1.00 88.75 197 GLU A C 1
ATOM 1542 O O . GLU A 1 197 ? 4.238 -7.752 -15.777 1.00 88.75 197 GLU A O 1
ATOM 1547 N N . LEU A 1 198 ? 2.559 -6.770 -16.920 1.00 87.00 198 LEU A N 1
ATOM 1548 C CA . LEU A 1 198 ? 1.636 -6.691 -15.787 1.00 87.00 198 LEU A CA 1
ATOM 1549 C C . LEU A 1 198 ? 0.734 -7.933 -15.716 1.00 87.00 198 LEU A C 1
ATOM 1551 O O . LEU A 1 198 ? 0.687 -8.742 -16.651 1.00 87.00 198 LEU A O 1
ATOM 1555 N N . CYS A 1 199 ? 0.027 -8.095 -14.598 1.00 81.06 199 CYS A N 1
ATOM 1556 C CA . CYS A 1 199 ? -0.916 -9.196 -14.377 1.00 81.06 199 CYS A CA 1
ATOM 1557 C C . CYS A 1 199 ? -2.088 -9.195 -15.373 1.00 81.06 199 CYS A C 1
ATOM 1559 O O . CYS A 1 199 ? -2.531 -10.267 -15.775 1.00 81.06 199 CYS A O 1
ATOM 1561 N N . ASP A 1 200 ? -2.513 -8.023 -15.855 1.00 82.12 200 ASP A N 1
ATOM 1562 C CA . ASP A 1 200 ? -3.530 -7.879 -16.912 1.00 82.12 200 ASP A CA 1
ATOM 1563 C C . ASP A 1 200 ? -3.007 -8.225 -18.326 1.00 82.12 200 ASP A C 1
ATOM 1565 O O . ASP A 1 200 ? -3.718 -8.092 -19.320 1.00 82.12 200 ASP A O 1
ATOM 1569 N N . GLY A 1 201 ? -1.743 -8.650 -18.442 1.00 87.75 201 GLY A N 1
ATOM 1570 C CA . GLY A 1 201 ? -1.095 -9.005 -19.706 1.00 87.75 201 GLY A CA 1
ATOM 1571 C C . GLY A 1 201 ? -0.534 -7.817 -20.490 1.00 87.75 201 GLY A C 1
ATOM 1572 O O . GLY A 1 201 ? 0.162 -8.025 -21.491 1.00 87.75 201 GLY A O 1
ATOM 1573 N N . SER A 1 202 ? -0.769 -6.582 -20.045 1.00 88.69 202 SER A N 1
ATOM 1574 C CA . SER A 1 202 ? -0.196 -5.393 -20.675 1.00 88.69 202 SER A CA 1
ATOM 1575 C C . SER A 1 202 ? 1.328 -5.341 -20.524 1.00 88.69 202 SER A C 1
ATOM 1577 O O . SER A 1 202 ? 1.932 -5.977 -19.653 1.00 88.69 202 SER A O 1
ATOM 1579 N N . ARG A 1 203 ? 1.976 -4.578 -21.411 1.00 93.81 203 ARG A N 1
ATOM 1580 C CA . ARG A 1 203 ? 3.430 -4.404 -21.425 1.00 93.81 203 ARG A CA 1
ATOM 1581 C C . ARG A 1 203 ? 3.798 -2.935 -21.440 1.00 93.81 203 ARG A C 1
ATOM 1583 O O . ARG A 1 203 ? 3.425 -2.221 -22.366 1.00 93.81 203 ARG A O 1
ATOM 1590 N N . GLU A 1 204 ? 4.611 -2.516 -20.479 1.00 94.94 204 GLU A N 1
ATOM 1591 C CA . GLU A 1 204 ? 5.080 -1.137 -20.381 1.00 94.94 204 GLU A CA 1
ATOM 1592 C C . GLU A 1 204 ? 6.596 -1.060 -20.519 1.00 94.94 204 GLU A C 1
ATOM 1594 O O . GLU A 1 204 ? 7.351 -1.830 -19.923 1.00 94.94 204 GLU A O 1
ATOM 1599 N N . ARG A 1 205 ? 7.064 -0.120 -21.341 1.00 94.75 205 ARG A N 1
ATOM 1600 C CA . ARG A 1 205 ? 8.497 0.093 -21.545 1.00 94.75 205 ARG A CA 1
ATOM 1601 C C . ARG A 1 205 ? 9.109 0.752 -20.314 1.00 94.75 205 ARG A C 1
ATOM 1603 O O . ARG A 1 205 ? 8.604 1.762 -19.835 1.00 94.75 205 ARG A O 1
ATOM 1610 N N . VAL A 1 206 ? 10.272 0.258 -19.903 1.00 95.69 206 VAL A N 1
ATOM 1611 C CA . VAL A 1 206 ? 11.072 0.846 -18.827 1.00 95.69 206 VAL A CA 1
ATOM 1612 C C . VAL A 1 206 ? 12.164 1.744 -19.416 1.00 95.69 206 VAL A C 1
ATOM 1614 O O . VAL A 1 206 ? 12.902 1.355 -20.331 1.00 95.69 206 VAL A O 1
ATOM 1617 N N . ALA A 1 207 ? 12.262 2.971 -18.912 1.00 94.69 207 ALA A N 1
ATOM 1618 C CA . ALA A 1 207 ? 13.341 3.898 -19.220 1.00 94.69 207 ALA A CA 1
ATOM 1619 C C . ALA A 1 207 ? 14.660 3.384 -18.626 1.00 94.69 207 ALA A C 1
ATOM 1621 O O . ALA A 1 207 ? 14.689 2.812 -17.540 1.00 94.69 207 ALA A O 1
ATOM 1622 N N . ARG A 1 208 ? 15.767 3.556 -19.357 1.00 93.19 208 ARG A N 1
ATOM 1623 C CA . ARG A 1 208 ? 17.061 2.932 -19.024 1.00 93.19 208 ARG A CA 1
ATOM 1624 C C . ARG A 1 208 ? 17.571 3.332 -17.635 1.00 93.19 208 ARG A C 1
ATOM 1626 O O . ARG A 1 208 ? 18.085 2.479 -16.922 1.00 93.19 208 ARG A O 1
ATOM 1633 N N . ASP A 1 209 ? 17.416 4.601 -17.281 1.00 93.25 209 ASP A N 1
ATOM 1634 C CA . ASP A 1 209 ? 17.758 5.202 -15.986 1.00 93.25 209 ASP A CA 1
ATOM 1635 C C . ASP A 1 209 ? 16.883 4.688 -14.831 1.00 93.25 209 ASP A C 1
ATOM 1637 O O . ASP A 1 209 ? 17.291 4.751 -13.678 1.00 93.25 209 ASP A O 1
ATOM 1641 N N . ARG A 1 210 ? 15.703 4.133 -15.129 1.00 92.06 210 ARG A N 1
ATOM 1642 C CA . ARG A 1 210 ? 14.739 3.636 -14.133 1.00 92.06 210 ARG A CA 1
ATOM 1643 C C . ARG A 1 210 ? 14.839 2.140 -13.864 1.00 92.06 210 ARG A C 1
ATOM 1645 O O . ARG A 1 210 ? 14.250 1.658 -12.906 1.00 92.06 210 ARG A O 1
ATOM 1652 N N . VAL A 1 211 ? 15.605 1.399 -14.668 1.00 91.44 211 VAL A N 1
ATOM 1653 C CA . VAL A 1 211 ? 15.743 -0.061 -14.528 1.00 91.44 211 VAL A CA 1
ATOM 1654 C C . VAL A 1 211 ? 16.345 -0.448 -13.179 1.00 91.44 211 VAL A C 1
ATOM 1656 O O . VAL A 1 211 ? 15.862 -1.387 -12.561 1.00 91.44 211 VAL A O 1
ATOM 1659 N N . ALA A 1 212 ? 17.393 0.251 -12.732 1.00 88.56 212 ALA A N 1
ATOM 1660 C CA . ALA A 1 212 ? 18.064 -0.070 -11.472 1.00 88.56 212 ALA A CA 1
ATOM 1661 C C . ALA A 1 212 ? 17.127 0.130 -10.270 1.00 88.56 212 ALA A C 1
ATOM 1663 O O . ALA A 1 212 ? 16.951 -0.789 -9.479 1.00 88.56 212 ALA A O 1
ATOM 1664 N N . ALA A 1 213 ? 16.455 1.284 -10.204 1.00 86.19 213 ALA A N 1
ATOM 1665 C CA . ALA A 1 213 ? 15.476 1.578 -9.158 1.00 86.19 213 ALA A CA 1
ATOM 1666 C C . ALA A 1 213 ? 14.301 0.585 -9.165 1.00 86.19 213 ALA A C 1
ATOM 1668 O O . ALA A 1 213 ? 13.878 0.117 -8.115 1.00 86.19 213 ALA A O 1
ATOM 1669 N N . LEU A 1 214 ? 13.804 0.217 -10.351 1.00 88.62 214 LEU A N 1
ATOM 1670 C CA . LEU A 1 214 ? 12.728 -0.762 -10.477 1.00 88.62 214 LEU A CA 1
ATOM 1671 C C . LEU A 1 214 ? 13.147 -2.159 -10.001 1.00 88.62 214 LEU A C 1
ATOM 1673 O O . LEU A 1 214 ? 12.351 -2.841 -9.369 1.00 88.62 214 LEU A O 1
ATOM 1677 N N . LYS A 1 215 ? 14.374 -2.596 -10.305 1.00 85.12 215 LYS A N 1
ATOM 1678 C CA . LYS A 1 215 ? 14.890 -3.882 -9.819 1.00 85.12 215 LYS A CA 1
ATOM 1679 C C . LYS A 1 215 ? 14.980 -3.913 -8.299 1.00 85.12 215 LYS A C 1
ATOM 1681 O O . LYS A 1 215 ? 14.459 -4.849 -7.714 1.00 85.12 215 LYS A O 1
ATOM 1686 N N . ALA A 1 216 ? 15.532 -2.865 -7.689 1.00 79.00 216 ALA A N 1
ATOM 1687 C CA . ALA A 1 216 ? 15.577 -2.747 -6.234 1.00 79.00 216 ALA A CA 1
ATOM 1688 C C . ALA A 1 216 ? 14.165 -2.821 -5.625 1.00 79.00 216 ALA A C 1
ATOM 1690 O O . ALA A 1 216 ? 13.924 -3.605 -4.718 1.00 79.00 216 ALA A O 1
ATOM 1691 N N . ALA A 1 217 ? 13.197 -2.093 -6.196 1.00 76.81 217 ALA A N 1
ATOM 1692 C CA . ALA A 1 217 ? 11.809 -2.139 -5.737 1.00 76.81 217 ALA A CA 1
ATOM 1693 C C . ALA A 1 217 ? 11.154 -3.528 -5.891 1.00 76.81 217 ALA A C 1
ATOM 1695 O O . ALA A 1 217 ? 10.304 -3.891 -5.081 1.00 76.81 217 ALA A O 1
ATOM 1696 N N . LEU A 1 218 ? 11.524 -4.300 -6.921 1.00 76.31 218 LEU A N 1
ATOM 1697 C CA . LEU A 1 218 ? 11.054 -5.675 -7.119 1.00 76.31 218 LEU A CA 1
ATOM 1698 C C . LEU A 1 218 ? 11.720 -6.657 -6.150 1.00 76.31 218 LEU A C 1
ATOM 1700 O O . LEU A 1 218 ? 11.046 -7.556 -5.667 1.00 76.31 218 LEU A O 1
ATOM 1704 N N . GLU A 1 219 ? 13.003 -6.484 -5.842 1.00 72.62 219 GLU A N 1
ATOM 1705 C CA . GLU A 1 219 ? 13.728 -7.301 -4.858 1.00 72.62 219 GLU A CA 1
ATOM 1706 C C . GLU A 1 219 ? 13.135 -7.113 -3.455 1.00 72.62 219 GLU A C 1
ATOM 1708 O O . GLU A 1 219 ? 12.863 -8.093 -2.773 1.00 72.62 219 GLU A O 1
ATOM 1713 N N . THR A 1 220 ? 12.788 -5.880 -3.072 1.00 63.41 220 THR A N 1
ATOM 1714 C CA . THR A 1 220 ? 12.069 -5.598 -1.814 1.00 63.41 220 THR A CA 1
ATOM 1715 C C . THR A 1 220 ? 10.646 -6.180 -1.787 1.00 63.41 220 THR A C 1
ATOM 1717 O O . THR A 1 220 ? 10.105 -6.433 -0.716 1.00 63.41 220 THR A O 1
ATOM 1720 N N . ASN A 1 221 ? 10.022 -6.406 -2.951 1.00 51.34 221 ASN A N 1
ATOM 1721 C CA . ASN A 1 221 ? 8.645 -6.907 -3.066 1.00 51.34 221 ASN A CA 1
ATOM 1722 C C . ASN A 1 221 ? 8.533 -8.386 -3.464 1.00 51.34 221 ASN A C 1
ATOM 1724 O O . ASN A 1 221 ? 7.419 -8.907 -3.501 1.00 51.34 221 ASN A O 1
ATOM 1728 N N . SER A 1 222 ? 9.640 -9.085 -3.720 1.00 46.00 222 SER A N 1
ATOM 1729 C CA . SER A 1 222 ? 9.609 -10.509 -4.071 1.00 46.00 222 SER A CA 1
ATOM 1730 C C . SER A 1 222 ? 9.385 -11.349 -2.807 1.00 46.00 222 SER A C 1
ATOM 1732 O O . SER A 1 222 ? 10.098 -11.142 -1.819 1.00 46.00 222 SER A O 1
ATOM 1734 N N . PRO A 1 223 ? 8.386 -12.247 -2.750 1.00 39.78 223 PRO A N 1
ATOM 1735 C CA . PRO A 1 223 ? 8.424 -13.345 -1.792 1.00 39.78 223 PRO A CA 1
ATOM 1736 C C . PRO A 1 223 ? 9.636 -14.212 -2.149 1.00 39.78 223 PRO A C 1
ATOM 1738 O O . PRO A 1 223 ? 9.929 -14.406 -3.329 1.00 39.78 223 PRO A O 1
ATOM 1741 N N . ASN A 1 224 ? 10.391 -14.653 -1.148 1.00 34.47 224 ASN A N 1
ATOM 1742 C CA . ASN A 1 224 ? 11.610 -15.436 -1.343 1.00 34.47 224 ASN A CA 1
ATOM 1743 C C . ASN A 1 224 ? 11.269 -16.720 -2.135 1.00 34.47 224 ASN A C 1
ATOM 1745 O O . ASN A 1 224 ? 10.667 -17.644 -1.595 1.00 34.47 224 ASN A O 1
ATOM 1749 N N . GLU A 1 225 ? 11.632 -16.793 -3.419 1.00 36.03 225 GLU A N 1
ATOM 1750 C CA . GLU A 1 225 ? 11.385 -17.955 -4.296 1.00 36.03 225 GLU A CA 1
ATOM 1751 C C . GLU A 1 225 ? 12.419 -19.093 -4.115 1.00 36.03 225 GLU A C 1
ATOM 1753 O O . GLU A 1 225 ? 12.566 -19.943 -4.989 1.00 36.03 225 GLU A O 1
ATOM 1758 N N . ASP A 1 226 ? 13.097 -19.184 -2.966 1.00 34.50 226 ASP A N 1
ATOM 1759 C CA . ASP A 1 226 ? 14.164 -20.178 -2.737 1.00 34.50 226 ASP A CA 1
ATOM 1760 C C . ASP A 1 226 ? 13.729 -21.459 -1.993 1.00 34.50 226 ASP A C 1
ATOM 1762 O O . ASP A 1 226 ? 14.566 -22.273 -1.605 1.00 34.50 226 ASP A O 1
ATOM 1766 N N . SER A 1 227 ? 12.424 -21.733 -1.876 1.00 33.47 227 SER A N 1
ATOM 1767 C CA . SER A 1 227 ? 11.918 -22.997 -1.293 1.00 33.47 227 SER A CA 1
ATOM 1768 C C . SER A 1 227 ? 11.422 -24.031 -2.319 1.00 33.47 227 SER A C 1
ATOM 1770 O O . SER A 1 227 ? 10.937 -25.091 -1.929 1.00 33.47 227 SER A O 1
ATOM 1772 N N . ALA A 1 228 ? 11.546 -23.780 -3.629 1.00 32.91 228 ALA A N 1
ATOM 1773 C CA . ALA A 1 228 ? 10.992 -24.661 -4.672 1.00 32.91 228 ALA A CA 1
ATOM 1774 C C . ALA A 1 228 ? 12.028 -25.287 -5.628 1.00 32.91 228 ALA A C 1
ATOM 1776 O O . ALA A 1 228 ? 11.684 -25.658 -6.749 1.00 32.91 228 ALA A O 1
ATOM 1777 N N . SER A 1 229 ? 13.280 -25.471 -5.195 1.00 33.22 229 SER A N 1
ATOM 1778 C CA . SER A 1 229 ? 14.266 -26.271 -5.942 1.00 33.22 229 SER A CA 1
ATOM 1779 C C . SER A 1 229 ? 14.953 -27.321 -5.067 1.00 33.22 229 SER A C 1
ATOM 1781 O O . SER A 1 229 ? 16.174 -27.384 -4.967 1.00 33.22 229 SER A O 1
ATOM 1783 N N . SER A 1 230 ? 14.156 -28.190 -4.452 1.00 32.41 230 SER A N 1
ATOM 1784 C CA . SER A 1 230 ? 14.610 -29.522 -4.049 1.00 32.41 230 SER A CA 1
ATOM 1785 C C . SER A 1 230 ? 13.430 -30.477 -4.135 1.00 32.41 230 SER A C 1
ATOM 1787 O O . SER A 1 230 ? 12.778 -30.729 -3.139 1.00 32.41 230 SER A O 1
ATOM 1789 N N . PHE A 1 231 ? 13.075 -30.888 -5.355 1.00 33.94 231 PHE A N 1
ATOM 1790 C CA . PHE A 1 231 ? 12.424 -32.163 -5.691 1.00 33.94 231 PHE A CA 1
ATOM 1791 C C . PHE A 1 231 ? 12.257 -32.236 -7.217 1.00 33.94 231 PHE A C 1
ATOM 1793 O O . PHE A 1 231 ? 11.184 -31.960 -7.755 1.00 33.94 231 PHE A O 1
ATOM 1800 N N . ARG A 1 232 ? 13.341 -32.592 -7.912 1.00 32.59 232 ARG A N 1
ATOM 1801 C CA . ARG A 1 232 ? 13.439 -33.707 -8.875 1.00 32.59 232 ARG A CA 1
ATOM 1802 C C . ARG A 1 232 ? 14.775 -33.674 -9.603 1.00 32.59 232 ARG A C 1
ATOM 1804 O O . ARG A 1 232 ? 15.168 -32.582 -10.057 1.00 32.59 232 ARG A O 1
#

Radius of gyration: 20.87 Å; chains: 1; bounding box: 41×51×61 Å

InterPro domains:
  IPR007492 LytTR DNA-binding domain [PF04397] (131-218)
  IPR007492 LytTR DNA-binding domain [PS50930] (128-220)
  IPR007492 LytTR DNA-binding domain [SM00850] (123-219)

pLDDT: mean 77.92, std 21.24, range [24.22, 97.88]

Sequence (232 aa):
MKDTIAIIGSPAGEAISDPGPSLEQGAFIILCLGFAKDGDPQSIAALKQEFCDCPLVFRYVEASGAFDLVLEVAAINASSYYRWLLSITRPYPGLIVKEETSFSDEPLRDLSPDVVVWVPEGQGKVGLRRNAIDRIVAEGDYVRIHAEGDSWQVHATLQSYSDLLGEHGFARVHRSKLVRVGAIRRLKRIERRWFVELCDGSRERVARDRVAALKAALETNSPNEDSASSFR